Protein AF-A0A094EXE7-F1 (afdb_monomer_lite)

Radius of gyration: 29.81 Å; chains: 1; bounding box: 74×47×88 Å

Foldseek 3Di:
DDWDWAQDPVNPGIDIDDDDDDPPQDPVNVVVCVVCQQVQLCVDDDDAQPSHDVQKHFVDFPDWDADPQAIKIWTWMWGDDDPPDQIAIFTKIWGWHWDDCVNPDWIKIKIWIFGDDDPVDDDDPRHDYDGDTDMDMDTDDDDDDPPPPPPPPPPPDDDDDDDDDDDDDDDDPPPVVPVVVVVVPPPDDDDDDDDDDDDDDDDDD

Structure (mmCIF, N/CA/C/O backbone):
data_AF-A0A094EXE7-F1
#
_entry.id   AF-A0A094EXE7-F1
#
loop_
_atom_site.group_PDB
_atom_site.id
_atom_site.type_symbol
_atom_site.label_atom_id
_atom_site.label_alt_id
_atom_site.label_comp_id
_atom_site.label_asym_id
_atom_site.label_entity_id
_atom_site.label_seq_id
_atom_site.pdbx_PDB_ins_code
_atom_site.Cartn_x
_atom_site.Cartn_y
_atom_site.Cartn_z
_atom_site.occupancy
_atom_site.B_iso_or_equiv
_atom_site.auth_seq_id
_atom_site.auth_comp_id
_atom_site.auth_asym_id
_atom_site.auth_atom_id
_atom_site.pdbx_PDB_model_num
ATOM 1 N N . MET A 1 1 ? -7.406 0.872 -19.253 1.00 63.09 1 MET A N 1
ATOM 2 C CA . MET A 1 1 ? -6.561 0.099 -18.313 1.00 63.09 1 MET A CA 1
ATOM 3 C C . MET A 1 1 ? -7.409 -1.048 -17.790 1.00 63.09 1 MET A C 1
ATOM 5 O O . MET A 1 1 ? -8.492 -0.772 -17.295 1.00 63.09 1 MET A O 1
ATOM 9 N N . SER A 1 2 ? -6.991 -2.302 -17.963 1.00 85.81 2 SER A N 1
ATOM 10 C CA . SER A 1 2 ? -7.801 -3.457 -17.542 1.00 85.81 2 SER A CA 1
ATOM 11 C C . SER A 1 2 ? -7.551 -3.785 -16.070 1.00 85.81 2 SER A C 1
ATOM 13 O O . SER A 1 2 ? -6.394 -3.880 -15.652 1.00 85.81 2 SER A O 1
ATOM 15 N N . VAL A 1 3 ? -8.626 -3.964 -15.302 1.00 91.56 3 VAL A N 1
ATOM 16 C CA . VAL A 1 3 ? -8.591 -4.495 -13.934 1.00 91.56 3 VAL A CA 1
ATOM 17 C C . VAL A 1 3 ? -9.046 -5.946 -13.993 1.00 91.56 3 VAL A C 1
ATOM 19 O O . VAL A 1 3 ? -10.118 -6.241 -14.516 1.00 91.56 3 VAL A O 1
ATOM 22 N N . TYR A 1 4 ? -8.224 -6.848 -13.473 1.00 93.69 4 TYR A N 1
ATOM 23 C CA . TYR A 1 4 ? -8.553 -8.265 -13.361 1.00 93.69 4 TYR A CA 1
ATOM 24 C C . TYR A 1 4 ? -9.143 -8.531 -11.980 1.00 93.69 4 TYR A C 1
ATOM 26 O O . TYR A 1 4 ? -8.665 -7.969 -10.994 1.00 93.69 4 TYR A O 1
ATOM 34 N N . LYS A 1 5 ? -10.154 -9.398 -11.912 1.00 94.75 5 LYS A N 1
ATOM 35 C CA . LYS A 1 5 ? -10.772 -9.860 -10.667 1.00 94.75 5 LYS A CA 1
ATOM 36 C C . LYS A 1 5 ? -10.748 -11.384 -10.636 1.00 94.75 5 LYS A C 1
ATOM 38 O O . LYS A 1 5 ? -11.141 -12.017 -11.611 1.00 94.75 5 LYS A O 1
ATOM 43 N N . LEU A 1 6 ? -10.324 -11.959 -9.519 1.00 94.38 6 LEU A N 1
ATOM 44 C CA . LEU A 1 6 ? -10.349 -13.397 -9.262 1.00 94.38 6 LEU A CA 1
ATOM 45 C C . LEU A 1 6 ? -10.9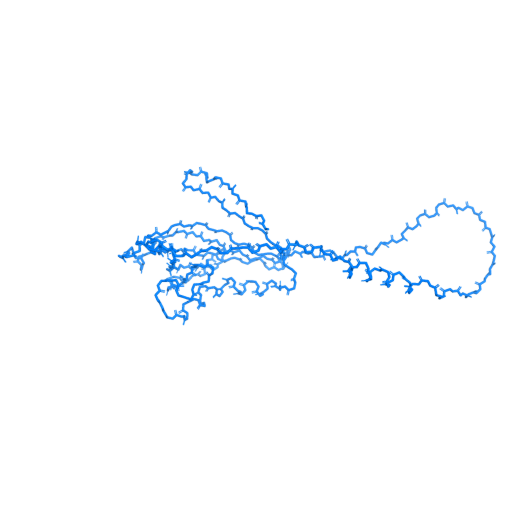49 -13.637 -7.874 1.00 94.38 6 LEU A C 1
ATOM 47 O O . LEU A 1 6 ? -10.664 -12.880 -6.951 1.00 94.38 6 LEU A O 1
ATOM 51 N N . ALA A 1 7 ? -11.787 -14.658 -7.708 1.00 93.94 7 ALA A N 1
ATOM 52 C CA . ALA A 1 7 ? -12.300 -15.013 -6.386 1.00 93.94 7 ALA A CA 1
ATOM 53 C C . ALA A 1 7 ? -11.155 -15.463 -5.459 1.00 93.94 7 ALA A C 1
ATOM 55 O O . ALA A 1 7 ? -10.204 -16.109 -5.901 1.00 93.94 7 ALA A O 1
ATOM 56 N N . GLY A 1 8 ? -11.233 -15.105 -4.179 1.00 88.75 8 GLY A N 1
ATOM 57 C CA . GLY A 1 8 ? -10.325 -15.624 -3.161 1.00 88.75 8 GLY A CA 1
ATOM 58 C C . GLY A 1 8 ? -10.544 -17.122 -2.963 1.00 88.75 8 GLY A C 1
ATOM 59 O O . GLY A 1 8 ? -11.678 -17.597 -2.965 1.00 88.75 8 GLY A O 1
ATOM 60 N N . THR A 1 9 ? -9.461 -17.873 -2.776 1.00 89.19 9 THR A N 1
ATOM 61 C CA . THR A 1 9 ? -9.519 -19.329 -2.561 1.00 89.19 9 THR A CA 1
ATOM 62 C C . THR A 1 9 ? -10.135 -19.714 -1.216 1.00 89.19 9 THR A C 1
ATOM 64 O O . THR A 1 9 ? -10.555 -20.849 -1.041 1.00 89.19 9 THR A O 1
ATOM 67 N N . ASP A 1 10 ? -10.182 -18.784 -0.263 1.00 87.00 10 ASP A N 1
ATOM 68 C CA . ASP A 1 10 ? -10.767 -18.957 1.069 1.00 87.00 10 ASP A CA 1
ATOM 69 C C . ASP A 1 10 ? -12.248 -18.546 1.143 1.00 87.00 10 ASP A C 1
ATOM 71 O O . ASP A 1 10 ? -12.858 -18.638 2.207 1.00 87.00 10 ASP A O 1
ATOM 75 N N . GLY A 1 11 ? -12.820 -18.060 0.034 1.00 86.81 11 GLY A N 1
ATOM 76 C CA . GLY A 1 11 ? -14.190 -17.552 -0.029 1.00 86.81 11 GLY A CA 1
ATOM 77 C C . GLY A 1 11 ? -14.419 -16.226 0.707 1.00 86.81 11 GLY A C 1
ATOM 78 O O . GLY A 1 11 ? -15.558 -15.772 0.777 1.00 86.81 11 GLY A O 1
ATOM 79 N N . LYS A 1 12 ? -13.374 -15.578 1.242 1.00 83.62 12 LYS A N 1
ATOM 80 C CA . LYS A 1 12 ? -13.500 -14.370 2.083 1.00 83.62 12 LYS A CA 1
ATOM 81 C C . LYS A 1 12 ? -13.302 -13.062 1.322 1.00 83.62 12 LYS A C 1
ATOM 83 O O . LYS A 1 12 ? -13.367 -11.989 1.915 1.00 83.62 12 LYS A O 1
ATOM 88 N N . GLY A 1 13 ? -13.061 -13.122 0.014 1.00 87.38 13 GLY A N 1
ATOM 89 C CA . GLY A 1 13 ? -12.854 -11.920 -0.782 1.00 87.38 13 GLY A CA 1
ATOM 90 C C . GLY A 1 13 ? -12.560 -12.182 -2.250 1.00 87.38 13 GLY A C 1
ATOM 91 O O . GLY A 1 13 ? -12.878 -13.233 -2.807 1.00 87.38 13 GLY A O 1
ATOM 92 N N . ALA A 1 14 ? -11.950 -11.188 -2.886 1.00 93.31 14 ALA A N 1
ATOM 93 C CA . ALA A 1 14 ? -11.502 -11.253 -4.266 1.00 93.31 14 ALA A CA 1
ATOM 94 C C . ALA A 1 14 ? -10.113 -10.624 -4.395 1.00 93.31 14 ALA A C 1
ATOM 96 O O . ALA A 1 14 ? -9.809 -9.618 -3.756 1.00 93.31 14 ALA A O 1
ATOM 97 N N . TRP A 1 15 ? -9.293 -11.200 -5.264 1.00 93.06 15 TRP A N 1
ATOM 98 C CA . TRP A 1 15 ? -8.066 -10.593 -5.744 1.00 93.06 15 TRP A CA 1
ATOM 99 C C . TRP A 1 15 ? -8.389 -9.622 -6.867 1.00 93.06 15 TRP A C 1
ATOM 101 O O . TRP A 1 15 ? -9.070 -9.977 -7.831 1.00 93.06 15 TRP A O 1
ATOM 111 N N . PHE A 1 16 ? -7.851 -8.415 -6.758 1.00 94.25 16 PHE A N 1
ATOM 112 C CA . PHE A 1 16 ? -7.861 -7.433 -7.830 1.00 94.25 16 PHE A CA 1
ATOM 113 C C . PHE A 1 16 ? -6.430 -7.214 -8.299 1.00 94.25 16 PHE A C 1
ATOM 115 O O . PHE A 1 16 ? -5.522 -7.065 -7.484 1.00 94.25 16 PHE A O 1
ATOM 122 N N . ALA A 1 17 ? -6.223 -7.186 -9.611 1.00 94.75 17 ALA A N 1
ATOM 123 C CA . ALA A 1 17 ? -4.908 -6.958 -10.186 1.00 94.75 17 ALA A CA 1
ATOM 124 C C . ALA A 1 17 ? -4.964 -5.914 -11.296 1.00 94.75 17 ALA A C 1
ATOM 126 O O . ALA A 1 17 ? -5.904 -5.850 -12.091 1.00 94.75 17 ALA A O 1
ATOM 127 N N . ARG A 1 18 ? -3.902 -5.118 -11.372 1.00 94.69 18 ARG A N 1
ATOM 128 C CA . ARG A 1 18 ? -3.645 -4.166 -12.451 1.00 94.69 18 ARG A CA 1
ATOM 129 C C . ARG A 1 18 ? -2.234 -4.389 -12.968 1.00 94.69 18 ARG A C 1
ATOM 131 O O . ARG A 1 18 ? -1.334 -4.719 -12.201 1.00 94.69 18 ARG A O 1
ATOM 138 N N . ARG A 1 19 ? -2.043 -4.192 -14.269 1.00 93.94 19 ARG A N 1
ATOM 139 C CA . ARG A 1 19 ? -0.726 -4.235 -14.907 1.00 93.94 19 ARG A CA 1
ATOM 140 C C . ARG A 1 19 ? -0.585 -3.043 -15.835 1.00 93.94 19 ARG A C 1
ATOM 142 O O . ARG A 1 19 ? -1.477 -2.784 -16.641 1.00 93.94 19 ARG A O 1
ATOM 149 N N . SER A 1 20 ? 0.547 -2.365 -15.752 1.00 92.56 20 SER A N 1
ATOM 150 C CA . SER A 1 20 ? 0.922 -1.281 -16.654 1.00 92.56 20 SER A CA 1
ATOM 151 C C . SER A 1 20 ? 2.392 -1.393 -17.042 1.00 92.56 20 SER A C 1
ATOM 153 O O . SER A 1 20 ? 3.190 -2.025 -16.351 1.00 92.56 20 SER A O 1
ATOM 155 N N . VAL A 1 21 ? 2.730 -0.809 -18.189 1.00 92.19 21 VAL A N 1
ATOM 156 C CA . VAL A 1 21 ? 4.102 -0.664 -18.682 1.00 92.19 21 VAL A CA 1
ATOM 157 C C . VAL A 1 21 ? 4.304 0.819 -18.949 1.00 92.19 21 VAL A C 1
ATOM 159 O O . VAL A 1 21 ? 3.468 1.441 -19.600 1.00 92.19 21 VAL A O 1
ATOM 162 N N . HIS A 1 22 ? 5.383 1.385 -18.417 1.00 91.12 22 HIS A N 1
ATOM 163 C CA . HIS A 1 22 ? 5.667 2.814 -18.498 1.00 91.12 22 HIS A CA 1
ATOM 164 C C . HIS A 1 22 ? 7.031 3.035 -19.153 1.00 91.12 22 HIS A C 1
ATOM 166 O O . HIS A 1 22 ? 8.023 2.446 -18.730 1.00 91.12 22 HIS A O 1
ATOM 172 N N . CYS A 1 23 ? 7.084 3.904 -20.163 1.00 90.00 23 CYS A N 1
ATOM 173 C CA . CYS A 1 23 ? 8.329 4.411 -20.739 1.00 90.00 23 CYS A CA 1
ATOM 174 C C . CYS A 1 23 ? 8.706 5.759 -20.096 1.00 90.00 23 CYS A C 1
ATOM 176 O O . CYS A 1 23 ? 7.832 6.527 -19.703 1.00 90.00 23 CYS A O 1
ATOM 178 N N . GLY A 1 24 ? 10.005 6.056 -19.985 1.00 86.38 24 GLY A N 1
ATOM 179 C CA . GLY A 1 24 ? 10.508 7.352 -19.495 1.00 86.38 24 GLY A CA 1
ATOM 180 C C . GLY A 1 24 ? 10.595 7.517 -17.970 1.00 86.38 24 GLY A C 1
ATOM 181 O O . GLY A 1 24 ? 11.183 8.485 -17.495 1.00 86.38 24 GLY A O 1
ATOM 182 N N . LEU A 1 25 ? 10.081 6.567 -17.184 1.00 89.00 25 LEU A N 1
ATOM 183 C CA . LEU A 1 25 ? 10.268 6.517 -15.730 1.00 89.00 25 LEU A CA 1
ATOM 184 C C . LEU A 1 25 ? 11.194 5.352 -15.370 1.00 89.00 25 LEU A C 1
ATOM 186 O O . LEU A 1 25 ? 10.827 4.191 -15.537 1.00 89.00 25 LEU A O 1
ATOM 190 N N . GLY A 1 26 ? 12.396 5.668 -14.885 1.00 91.19 26 GLY A N 1
ATOM 191 C CA . GLY A 1 26 ? 13.400 4.666 -14.520 1.00 91.19 26 GLY A CA 1
ATOM 192 C C . GLY A 1 26 ? 13.018 3.834 -13.291 1.00 91.19 26 GLY A C 1
ATOM 193 O O . GLY A 1 26 ? 12.272 4.291 -12.423 1.00 91.19 26 GLY A O 1
ATOM 194 N N . PHE A 1 27 ? 13.582 2.627 -13.201 1.00 93.75 27 PHE A N 1
ATOM 195 C CA . PHE A 1 27 ? 13.335 1.669 -12.117 1.00 93.75 27 PHE A CA 1
ATOM 196 C C . PHE A 1 27 ? 13.542 2.273 -10.719 1.00 93.75 27 PHE A C 1
ATOM 198 O O . PHE A 1 27 ? 12.647 2.200 -9.881 1.00 93.75 27 PHE A O 1
ATOM 205 N N . GLU A 1 28 ? 14.665 2.961 -10.492 1.00 94.44 28 GLU A N 1
ATOM 206 C CA . GLU A 1 28 ? 14.976 3.575 -9.189 1.00 94.44 28 GLU A CA 1
ATOM 207 C C . GLU A 1 28 ? 13.958 4.635 -8.765 1.00 94.44 28 GLU A C 1
ATOM 209 O O . GLU A 1 28 ? 13.672 4.791 -7.578 1.00 94.44 28 GLU A O 1
ATOM 214 N N . ARG A 1 29 ? 13.375 5.361 -9.726 1.00 95.19 29 ARG A N 1
ATOM 215 C CA . ARG A 1 29 ? 12.350 6.365 -9.428 1.00 95.19 29 ARG A CA 1
ATOM 216 C C . ARG A 1 29 ? 11.063 5.698 -8.951 1.00 95.19 29 ARG A C 1
ATOM 218 O O . ARG A 1 29 ? 10.490 6.148 -7.964 1.00 95.19 29 ARG A O 1
ATOM 225 N N . TRP A 1 30 ? 10.641 4.623 -9.617 1.00 95.19 30 TRP A N 1
ATOM 226 C CA . TRP A 1 30 ? 9.486 3.824 -9.197 1.00 95.19 30 TRP A CA 1
ATOM 227 C C . TRP A 1 30 ? 9.702 3.183 -7.830 1.00 95.19 30 TRP A C 1
ATOM 229 O O . TRP A 1 30 ? 8.859 3.322 -6.948 1.00 95.19 30 TRP A O 1
ATOM 239 N N . LYS A 1 31 ? 10.854 2.535 -7.640 1.00 95.62 31 LYS A N 1
ATOM 240 C CA . LYS A 1 31 ? 11.242 1.909 -6.375 1.00 95.62 31 LYS A CA 1
ATOM 241 C C . LYS A 1 31 ? 11.200 2.917 -5.232 1.00 95.62 31 LYS A C 1
ATOM 243 O O . LYS A 1 31 ? 10.525 2.682 -4.235 1.00 95.62 31 LYS A O 1
ATOM 248 N N . ARG A 1 32 ? 11.859 4.068 -5.405 1.00 96.12 32 ARG A N 1
ATOM 249 C CA . ARG A 1 32 ? 11.884 5.134 -4.399 1.00 96.12 32 ARG A CA 1
ATOM 250 C C . ARG A 1 32 ? 10.482 5.642 -4.079 1.00 96.12 32 ARG A C 1
ATOM 252 O O . ARG A 1 32 ? 10.176 5.807 -2.908 1.00 96.12 32 ARG A O 1
ATOM 259 N N . ALA A 1 33 ? 9.641 5.873 -5.087 1.00 94.94 33 ALA A N 1
ATOM 260 C CA . ALA A 1 33 ? 8.274 6.342 -4.867 1.00 94.94 33 ALA A CA 1
ATOM 261 C C . ALA A 1 33 ? 7.455 5.352 -4.021 1.00 94.94 33 ALA A C 1
ATOM 263 O O . ALA A 1 33 ? 6.791 5.773 -3.082 1.00 94.94 33 ALA A O 1
ATOM 264 N N . LEU A 1 34 ? 7.565 4.047 -4.297 1.00 95.00 34 LEU A N 1
ATOM 265 C CA . LEU A 1 34 ? 6.892 3.012 -3.505 1.00 95.00 34 LEU A CA 1
ATOM 266 C C . LEU A 1 34 ? 7.444 2.916 -2.075 1.00 95.00 34 LEU A C 1
ATOM 268 O O . LEU A 1 34 ? 6.682 2.774 -1.128 1.00 95.00 34 LEU A O 1
ATOM 272 N N . GLN A 1 35 ? 8.764 3.021 -1.900 1.00 95.50 35 GLN A N 1
ATOM 273 C CA . GLN A 1 35 ? 9.393 2.979 -0.573 1.00 95.50 35 GLN A CA 1
ATOM 274 C C . GLN A 1 35 ? 9.067 4.206 0.286 1.00 95.50 35 GLN A C 1
ATOM 276 O O . GLN A 1 35 ? 9.030 4.105 1.508 1.00 95.50 35 GLN A O 1
ATOM 281 N N . GLN A 1 36 ? 8.883 5.368 -0.341 1.00 95.31 36 GLN A N 1
ATOM 282 C CA . GLN A 1 36 ? 8.633 6.627 0.358 1.00 95.31 36 GLN A CA 1
ATOM 283 C C . GLN A 1 36 ? 7.153 6.899 0.599 1.00 95.31 36 GLN A C 1
ATOM 285 O O . GLN A 1 36 ? 6.853 7.854 1.297 1.00 95.31 36 GLN A O 1
ATOM 290 N N . GLU A 1 37 ? 6.239 6.072 0.093 1.00 94.38 37 GLU A N 1
ATOM 291 C CA . GLU A 1 37 ? 4.802 6.312 0.208 1.00 94.38 37 GLU A CA 1
ATOM 292 C C . GLU A 1 37 ? 4.352 6.586 1.651 1.00 94.38 37 GLU A C 1
ATOM 294 O O . GLU A 1 37 ? 3.912 7.690 1.951 1.00 94.38 37 GLU A O 1
ATOM 299 N N . PHE A 1 38 ? 4.525 5.633 2.569 1.00 94.50 38 PHE A N 1
ATOM 300 C CA . PHE A 1 38 ? 4.127 5.831 3.967 1.00 94.50 38 PHE A CA 1
ATOM 301 C C . PHE A 1 38 ? 5.033 6.796 4.747 1.00 94.50 38 PHE A C 1
ATOM 303 O O . PHE A 1 38 ? 4.506 7.591 5.525 1.00 94.50 38 PHE A O 1
ATOM 310 N N . PRO A 1 39 ? 6.370 6.796 4.562 1.00 95.06 39 PRO A N 1
ATOM 311 C CA . PRO A 1 39 ? 7.219 7.850 5.113 1.00 95.06 39 PRO A CA 1
ATOM 312 C C . PRO A 1 39 ? 6.781 9.267 4.738 1.00 95.06 39 PRO A C 1
ATOM 314 O O . PRO A 1 39 ? 6.895 10.164 5.566 1.00 95.06 39 PRO A O 1
ATOM 317 N N . GLU A 1 40 ? 6.281 9.478 3.520 1.00 95.50 40 GLU A N 1
ATOM 318 C CA . GLU A 1 40 ? 5.820 10.785 3.059 1.00 95.50 40 GLU A CA 1
ATOM 319 C C . GLU A 1 40 ? 4.495 11.175 3.710 1.00 95.50 40 GLU A C 1
ATOM 321 O O . GLU A 1 40 ? 4.370 12.299 4.191 1.00 95.50 40 GLU A O 1
ATOM 326 N N . THR A 1 41 ? 3.531 10.252 3.802 1.00 93.94 41 THR A N 1
ATOM 327 C CA . THR A 1 41 ? 2.239 10.560 4.436 1.00 93.94 41 THR A CA 1
ATOM 328 C C . THR A 1 41 ? 2.389 10.920 5.914 1.00 93.94 41 THR A C 1
ATOM 330 O O . THR A 1 41 ? 1.677 11.788 6.398 1.00 93.94 41 THR A O 1
ATOM 333 N N . MET A 1 42 ? 3.349 10.311 6.622 1.00 92.88 42 MET A N 1
ATOM 334 C CA . MET A 1 42 ? 3.611 10.591 8.043 1.00 92.88 42 MET A CA 1
ATOM 335 C C . MET A 1 42 ? 4.192 11.992 8.307 1.00 92.88 42 MET A C 1
ATOM 337 O O . MET A 1 42 ? 4.275 12.405 9.460 1.00 92.88 42 MET A O 1
ATOM 341 N N . LYS A 1 43 ? 4.632 12.726 7.274 1.00 92.69 43 LYS A N 1
ATOM 342 C CA . LYS A 1 43 ? 5.134 14.105 7.431 1.00 92.69 43 LYS A CA 1
ATOM 343 C C . LYS A 1 43 ? 4.012 15.130 7.556 1.00 92.69 43 LYS A C 1
ATOM 345 O O . LYS A 1 43 ? 4.271 16.259 7.967 1.00 92.69 43 LYS A O 1
ATOM 350 N N . ILE A 1 44 ? 2.804 14.764 7.139 1.00 89.25 44 ILE A N 1
ATOM 351 C CA . ILE A 1 44 ? 1.638 15.638 7.149 1.00 89.25 44 ILE A CA 1
ATOM 352 C C . ILE A 1 44 ? 0.851 15.322 8.414 1.00 89.25 44 ILE A C 1
ATOM 354 O O . ILE A 1 44 ? 0.388 14.199 8.592 1.00 89.25 44 ILE A O 1
ATOM 358 N N . ASP A 1 45 ? 0.699 16.317 9.283 1.00 78.62 45 ASP A N 1
ATOM 359 C CA . ASP A 1 45 ? -0.181 16.205 10.443 1.00 78.62 45 ASP A CA 1
ATOM 360 C C . ASP A 1 45 ? -1.623 16.527 10.025 1.00 78.62 45 ASP A C 1
ATOM 362 O O . ASP A 1 45 ? -1.878 17.509 9.319 1.00 78.62 45 ASP A O 1
ATOM 366 N N . GLY A 1 46 ? -2.572 15.676 10.407 1.00 76.81 46 GLY A N 1
ATOM 367 C CA . GLY A 1 46 ? -3.959 15.801 9.978 1.00 76.81 46 GLY A CA 1
ATOM 368 C C . GLY A 1 46 ? -4.852 14.640 10.404 1.00 76.81 46 GLY A C 1
ATOM 369 O O . GLY A 1 46 ? -4.398 13.590 10.852 1.00 76.81 46 GLY A O 1
ATOM 370 N N . GLY A 1 47 ? -6.165 14.845 10.268 1.00 78.12 47 GLY A N 1
ATOM 371 C CA . GLY A 1 47 ? -7.163 13.810 10.533 1.00 78.12 47 GLY A CA 1
ATOM 372 C C . GLY A 1 47 ? -7.163 12.679 9.489 1.00 78.12 47 GLY A C 1
ATOM 373 O O . GLY A 1 47 ? -6.442 12.743 8.490 1.00 78.12 47 GLY A O 1
ATOM 374 N N . PRO A 1 48 ? -8.013 11.651 9.672 1.00 76.56 48 PRO A N 1
ATOM 375 C CA . PRO A 1 48 ? -8.084 10.503 8.769 1.00 76.56 48 PRO A CA 1
ATOM 376 C C . PRO A 1 48 ? -8.282 10.923 7.309 1.00 76.56 48 PRO A C 1
ATOM 378 O O . PRO A 1 48 ? -9.229 11.636 6.981 1.00 76.56 48 PRO A O 1
ATOM 381 N N . GLY A 1 49 ? -7.403 10.458 6.419 1.00 80.25 49 GLY A N 1
ATOM 382 C CA . GLY A 1 49 ? -7.476 10.757 4.986 1.00 80.25 49 GLY A CA 1
ATOM 383 C C . GLY A 1 49 ? -6.634 11.946 4.519 1.00 80.25 49 GLY A C 1
ATOM 384 O O . GLY A 1 49 ? -6.367 12.049 3.320 1.00 80.25 49 GLY A O 1
ATOM 385 N N . VAL A 1 50 ? -6.193 12.828 5.421 1.00 86.31 50 VAL A N 1
ATOM 386 C CA . VAL A 1 50 ? -5.350 13.977 5.063 1.00 86.31 50 VAL A CA 1
ATOM 387 C C . VAL A 1 50 ? -3.945 13.492 4.708 1.00 86.31 50 VAL A C 1
ATOM 389 O O . VAL A 1 50 ? -3.341 12.725 5.446 1.00 86.31 50 VAL A O 1
ATOM 392 N N . GLY A 1 51 ? -3.419 13.920 3.557 1.00 88.31 51 GLY A N 1
ATOM 393 C CA . GLY A 1 51 ? -2.076 13.524 3.111 1.00 88.31 51 GLY A CA 1
ATOM 394 C C . GLY A 1 51 ? -1.964 12.082 2.602 1.00 88.31 51 GLY A C 1
ATOM 395 O O . GLY A 1 51 ? -0.868 11.650 2.250 1.00 88.31 51 GLY A O 1
ATOM 396 N N . ASN A 1 52 ? -3.077 11.342 2.515 1.00 91.56 52 ASN A N 1
ATOM 397 C CA . ASN A 1 52 ? -3.079 9.963 2.037 1.00 91.56 52 ASN A CA 1
ATOM 398 C C . ASN A 1 52 ? -2.598 9.865 0.585 1.00 91.56 52 ASN A C 1
ATOM 400 O O . ASN A 1 52 ? -3.106 10.537 -0.316 1.00 91.56 52 ASN A O 1
ATOM 404 N N . ILE A 1 53 ? -1.691 8.925 0.333 1.00 92.31 53 ILE A N 1
ATOM 405 C CA . ILE A 1 53 ? -1.252 8.566 -1.011 1.00 92.31 53 ILE A CA 1
ATOM 406 C C . ILE A 1 53 ? -2.024 7.314 -1.421 1.00 92.31 53 ILE A C 1
ATOM 408 O O . ILE A 1 53 ? -2.118 6.341 -0.681 1.00 92.31 53 ILE A O 1
ATOM 412 N N . ARG A 1 54 ? -2.659 7.348 -2.598 1.00 91.38 54 ARG A N 1
ATOM 413 C CA . ARG A 1 54 ? -3.510 6.243 -3.092 1.00 91.38 54 ARG A CA 1
ATOM 414 C C . ARG A 1 54 ? -4.631 5.848 -2.107 1.00 91.38 54 ARG A C 1
ATOM 416 O O . ARG A 1 54 ? -5.072 4.703 -2.097 1.00 91.38 54 ARG A O 1
ATOM 423 N N . GLY A 1 55 ? -5.112 6.807 -1.310 1.00 91.06 55 GLY A N 1
ATOM 424 C CA . GLY A 1 55 ? -6.221 6.626 -0.368 1.00 91.06 55 GLY A CA 1
ATOM 425 C C . GLY A 1 55 ? -5.836 6.049 0.997 1.00 91.06 55 GLY A C 1
ATOM 426 O O . GLY A 1 55 ? -6.700 5.985 1.868 1.00 91.06 55 GLY A O 1
ATOM 427 N N . ILE A 1 56 ? -4.567 5.698 1.227 1.00 92.94 56 ILE A N 1
ATOM 428 C CA . ILE A 1 56 ? -4.074 5.172 2.509 1.00 92.94 56 ILE A CA 1
ATOM 429 C C . ILE A 1 56 ? -2.910 6.043 3.000 1.00 92.94 56 ILE A C 1
ATOM 431 O O . ILE A 1 56 ? -2.090 6.504 2.210 1.00 92.94 56 ILE A O 1
ATOM 435 N N . GLY A 1 57 ? -2.855 6.298 4.302 1.00 94.31 57 GLY A N 1
ATOM 436 C CA . GLY A 1 57 ? -1.775 7.036 4.949 1.00 94.31 57 GLY A CA 1
ATOM 437 C C . GLY A 1 57 ? -1.163 6.218 6.072 1.00 94.31 57 GLY A C 1
ATOM 438 O O . GLY A 1 57 ? -1.867 5.505 6.783 1.00 94.31 57 GLY A O 1
ATOM 439 N N . GLY A 1 58 ? 0.155 6.291 6.216 1.00 93.94 58 GLY A N 1
ATOM 440 C CA . GLY A 1 58 ? 0.853 5.835 7.408 1.00 93.94 58 GLY A CA 1
ATOM 441 C C . GLY A 1 58 ? 0.680 6.817 8.556 1.00 93.94 58 GLY A C 1
ATOM 442 O O . GLY A 1 58 ? 0.879 8.013 8.374 1.00 93.94 58 GLY A O 1
ATOM 443 N N . GLU A 1 59 ? 0.350 6.293 9.734 1.00 92.75 59 GLU A N 1
ATOM 444 C CA . GLU A 1 59 ? 0.356 7.040 10.994 1.00 92.75 59 GLU A CA 1
ATOM 445 C C . GLU A 1 59 ? 1.646 6.784 11.772 1.00 92.75 59 GLU A C 1
ATOM 447 O O . GLU A 1 59 ? 2.242 7.702 12.326 1.00 92.75 59 GLU A O 1
ATOM 452 N N . ARG A 1 60 ? 2.072 5.513 11.8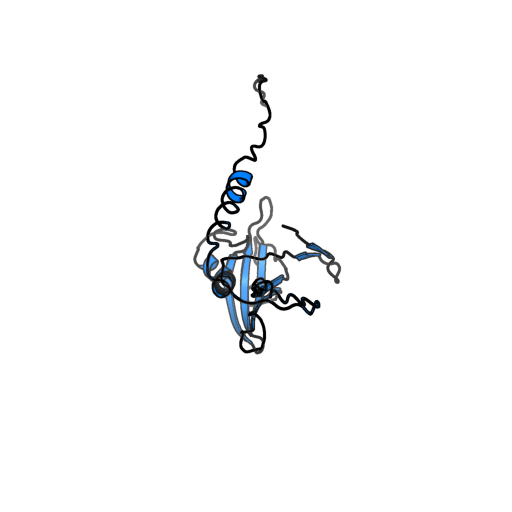46 1.00 93.69 60 ARG A N 1
ATOM 453 C CA . ARG A 1 60 ? 3.268 5.091 12.588 1.00 93.69 60 ARG A CA 1
ATOM 454 C C . ARG A 1 60 ? 3.934 3.889 11.928 1.00 93.69 60 ARG A C 1
ATOM 456 O O . ARG A 1 60 ? 3.249 2.950 11.525 1.00 93.69 60 ARG A O 1
ATOM 463 N N . CYS A 1 61 ? 5.265 3.872 11.911 1.00 96.38 61 CYS A N 1
ATOM 464 C CA . CYS A 1 61 ? 6.056 2.653 11.738 1.00 96.38 61 CYS A CA 1
ATOM 465 C C . CYS A 1 61 ? 6.367 2.096 13.132 1.00 96.38 61 CYS A C 1
ATOM 467 O O . CYS A 1 61 ? 7.067 2.747 13.906 1.00 96.38 61 CYS A O 1
ATOM 469 N N . VAL A 1 62 ? 5.786 0.949 13.483 1.00 97.25 62 VAL A N 1
ATOM 470 C CA . VAL A 1 62 ? 5.866 0.384 14.844 1.00 97.25 62 VAL A CA 1
ATOM 471 C C . VAL A 1 62 ? 6.939 -0.688 14.988 1.00 97.25 62 VAL A C 1
ATOM 473 O O . VAL A 1 62 ? 7.409 -0.939 16.092 1.00 97.25 62 VAL A O 1
ATOM 476 N N . GLU A 1 63 ? 7.383 -1.273 13.879 1.00 97.19 63 GLU A N 1
ATOM 477 C CA . GLU A 1 63 ? 8.526 -2.181 13.852 1.00 97.19 63 GLU A CA 1
ATOM 478 C C . GLU A 1 63 ? 9.268 -2.032 12.523 1.00 97.19 63 GLU A C 1
ATOM 480 O O . GLU A 1 63 ? 8.648 -1.900 11.471 1.00 97.19 63 GLU A O 1
ATOM 485 N N . CYS A 1 64 ? 10.599 -2.077 12.559 1.00 96.81 64 CYS A N 1
ATOM 486 C CA . CYS A 1 64 ? 11.441 -2.129 11.370 1.00 96.81 64 CYS A CA 1
ATOM 487 C C . CYS A 1 64 ? 12.604 -3.080 11.633 1.00 96.81 64 CYS A C 1
ATOM 489 O O . CYS A 1 64 ? 13.367 -2.902 12.585 1.00 96.81 64 CYS A O 1
ATOM 491 N N . ARG A 1 65 ? 12.732 -4.112 10.799 1.00 96.12 65 ARG A N 1
ATOM 492 C CA . ARG A 1 65 ? 13.720 -5.173 10.972 1.00 96.12 65 ARG A CA 1
ATOM 493 C C . ARG A 1 65 ? 14.261 -5.651 9.633 1.00 96.12 65 ARG A C 1
ATOM 495 O O . ARG A 1 65 ? 13.521 -5.875 8.679 1.00 96.12 65 ARG A O 1
ATOM 502 N N . GLN A 1 66 ? 15.565 -5.905 9.585 1.00 96.69 66 GLN A N 1
ATOM 503 C CA . GLN A 1 66 ? 16.161 -6.647 8.482 1.00 96.69 66 GLN A CA 1
ATOM 504 C C . GLN A 1 66 ? 15.874 -8.146 8.656 1.00 96.69 66 GLN A C 1
ATOM 506 O O . GLN A 1 66 ? 16.277 -8.756 9.648 1.00 96.69 66 GLN A O 1
ATOM 511 N N . ALA A 1 67 ? 15.183 -8.745 7.690 1.00 92.44 67 ALA A N 1
ATOM 512 C CA . ALA A 1 67 ? 14.954 -10.180 7.608 1.00 92.44 67 ALA A CA 1
ATOM 513 C C . ALA A 1 67 ? 15.845 -10.804 6.522 1.00 92.44 67 ALA A C 1
ATOM 515 O O . ALA A 1 67 ? 16.412 -10.114 5.672 1.00 92.44 67 ALA A O 1
ATOM 516 N N . ARG A 1 68 ? 15.940 -12.141 6.518 1.00 89.88 68 ARG A N 1
ATOM 517 C CA . ARG A 1 68 ? 16.711 -12.890 5.509 1.00 89.88 68 ARG A CA 1
ATOM 518 C C . ARG A 1 68 ? 16.238 -12.611 4.077 1.00 89.88 68 ARG A C 1
ATOM 520 O O . ARG A 1 68 ? 17.054 -12.577 3.169 1.00 89.88 68 ARG A O 1
ATOM 527 N N . ALA A 1 69 ? 14.930 -12.446 3.885 1.00 88.81 69 ALA A N 1
ATOM 528 C CA . ALA A 1 69 ? 14.318 -12.252 2.570 1.00 88.81 69 ALA A CA 1
ATOM 529 C C . ALA A 1 69 ? 14.231 -10.777 2.136 1.00 88.81 69 ALA A C 1
ATOM 531 O O . ALA A 1 69 ? 13.766 -10.500 1.033 1.00 88.81 69 ALA A O 1
ATOM 532 N N . GLY A 1 70 ? 14.638 -9.829 2.985 1.00 94.31 70 GLY A N 1
ATOM 533 C CA . GLY A 1 70 ? 14.499 -8.402 2.712 1.00 94.31 70 GLY A CA 1
ATOM 534 C C . GLY A 1 70 ? 14.183 -7.584 3.959 1.00 94.31 70 GLY A C 1
ATOM 535 O O . GLY A 1 70 ? 14.319 -8.063 5.085 1.00 94.31 70 GLY A O 1
ATOM 536 N N . LYS A 1 71 ? 13.766 -6.335 3.766 1.00 97.19 71 LYS A N 1
ATOM 537 C CA . LYS A 1 71 ? 13.408 -5.428 4.862 1.00 97.19 71 LYS A CA 1
ATOM 538 C C . LYS A 1 71 ? 11.942 -5.636 5.240 1.00 97.19 71 LYS A C 1
ATOM 540 O O . LYS A 1 71 ? 11.077 -5.616 4.366 1.00 97.19 71 LYS A O 1
ATOM 545 N N . MET A 1 72 ? 11.682 -5.835 6.527 1.00 97.69 72 MET A N 1
ATOM 546 C CA . MET A 1 72 ? 10.348 -5.973 7.102 1.00 97.69 72 MET A CA 1
ATOM 547 C C . MET A 1 72 ? 10.006 -4.726 7.915 1.00 97.69 72 MET A C 1
ATOM 549 O O . MET A 1 72 ? 10.785 -4.313 8.770 1.00 97.69 72 MET A O 1
ATOM 553 N N . GLU A 1 73 ? 8.830 -4.161 7.684 1.00 97.75 73 GLU A N 1
ATOM 554 C CA . GLU A 1 73 ? 8.292 -3.035 8.445 1.00 97.75 73 GLU A CA 1
ATOM 555 C C . GLU A 1 73 ? 6.851 -3.334 8.846 1.00 97.75 73 GLU A C 1
ATOM 557 O O . GLU A 1 73 ? 6.112 -3.944 8.078 1.00 97.75 73 GLU A O 1
ATOM 562 N N . VAL A 1 74 ? 6.432 -2.911 10.033 1.00 98.00 74 VAL A N 1
ATOM 563 C CA . VAL A 1 74 ? 5.032 -2.972 10.459 1.00 98.00 74 VAL A CA 1
ATOM 564 C C . VAL A 1 74 ? 4.518 -1.551 10.573 1.00 98.00 74 VAL A C 1
ATOM 566 O O . V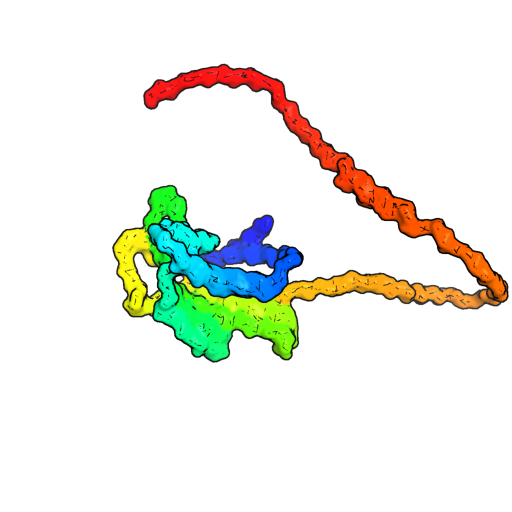AL A 1 74 ? 5.055 -0.746 11.335 1.00 98.00 74 VAL A O 1
ATOM 569 N N . TYR A 1 75 ? 3.466 -1.249 9.821 1.00 97.25 75 TYR A N 1
ATOM 570 C CA . TYR A 1 75 ? 2.842 0.064 9.808 1.00 97.25 75 TYR A CA 1
ATOM 571 C C . TYR A 1 75 ? 1.439 0.029 10.408 1.00 97.25 75 TYR A C 1
ATOM 573 O O . TYR A 1 75 ? 0.647 -0.877 10.131 1.00 97.25 75 TYR A O 1
ATOM 581 N N . HIS A 1 76 ? 1.132 1.070 11.181 1.00 96.19 76 HIS A N 1
ATOM 582 C CA . HIS A 1 76 ? -0.229 1.479 11.495 1.00 96.19 76 HIS A CA 1
ATOM 583 C C . HIS A 1 76 ? -0.681 2.486 10.439 1.00 96.19 76 HIS A C 1
ATOM 585 O O . HIS A 1 76 ? -0.070 3.547 10.303 1.00 96.19 76 HIS A O 1
ATOM 591 N N . LEU A 1 77 ? -1.708 2.133 9.673 1.00 95.50 77 LEU A N 1
ATOM 592 C CA . LEU A 1 77 ? -2.213 2.919 8.551 1.00 95.50 77 LEU A CA 1
ATOM 593 C C . LEU A 1 77 ? -3.654 3.353 8.812 1.00 95.50 77 LEU A C 1
ATOM 595 O O . LEU A 1 77 ? -4.382 2.657 9.520 1.00 95.50 77 LEU A O 1
ATOM 599 N N . SER A 1 78 ? -4.101 4.421 8.161 1.00 94.38 78 SER A N 1
ATOM 600 C CA . SER A 1 78 ? -5.508 4.812 8.143 1.00 94.38 78 SER A CA 1
ATOM 601 C C . SER A 1 78 ? -5.991 5.269 6.770 1.00 94.38 78 SER A C 1
ATOM 603 O O . SER A 1 78 ? -5.232 5.705 5.899 1.00 94.38 78 SER A O 1
ATOM 605 N N . ALA A 1 79 ? -7.294 5.112 6.555 1.00 94.25 79 ALA A N 1
ATOM 606 C CA . ALA A 1 79 ? -7.979 5.517 5.339 1.00 94.25 79 ALA A CA 1
ATOM 607 C C . ALA A 1 79 ? -9.359 6.088 5.664 1.00 94.25 79 ALA A C 1
ATOM 609 O O . ALA A 1 79 ? -10.128 5.497 6.429 1.00 94.25 79 ALA A O 1
ATOM 610 N N . GLN A 1 80 ? -9.693 7.204 5.019 1.00 92.62 80 GLN A N 1
ATOM 611 C CA . GLN A 1 80 ? -11.044 7.748 4.996 1.00 92.62 80 GLN A CA 1
ATOM 612 C C . GLN A 1 80 ? -11.674 7.431 3.643 1.00 92.62 80 GLN A C 1
ATOM 614 O O . GLN A 1 80 ? -11.177 7.843 2.597 1.00 92.62 80 GLN A O 1
ATOM 619 N N . PHE A 1 81 ? -12.778 6.691 3.667 1.00 86.31 81 PHE A N 1
ATOM 620 C CA . PHE A 1 81 ? -13.577 6.436 2.472 1.00 86.31 81 PHE A CA 1
ATOM 621 C C . PHE A 1 81 ? -14.693 7.486 2.366 1.00 86.31 81 PHE A C 1
ATOM 623 O O . PHE A 1 81 ? -15.095 8.044 3.393 1.00 86.31 81 PHE A O 1
ATOM 630 N N . PRO A 1 82 ? -15.213 7.764 1.157 1.00 85.88 82 PRO A N 1
ATOM 631 C CA . PRO A 1 82 ? -16.359 8.652 0.987 1.00 85.88 82 PRO A CA 1
ATOM 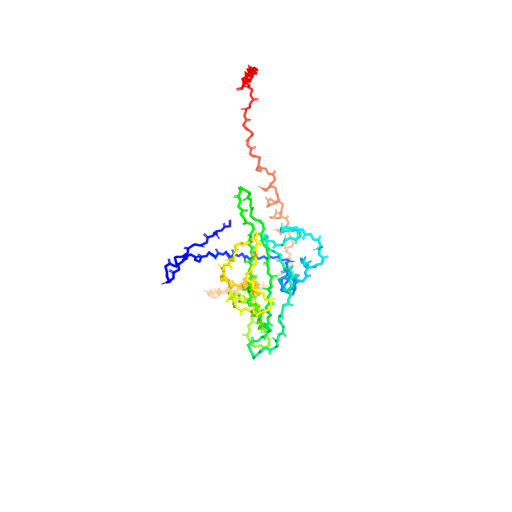632 C C . PRO A 1 82 ? -17.541 8.270 1.898 1.00 85.88 82 PRO A C 1
ATOM 634 O O . PRO A 1 82 ? -17.762 7.094 2.209 1.00 85.88 82 PRO A O 1
ATOM 637 N N . GLY A 1 83 ? -18.250 9.291 2.382 1.00 82.00 83 GLY A N 1
ATOM 638 C CA . GLY A 1 83 ? -19.284 9.160 3.411 1.00 82.00 83 GLY A CA 1
ATOM 639 C C . GLY A 1 83 ? -20.573 8.465 2.939 1.00 82.00 83 GLY A C 1
ATOM 640 O O . GLY A 1 83 ? -20.813 8.403 1.733 1.00 82.00 83 GLY A O 1
ATOM 641 N N . PRO A 1 84 ? -21.420 7.975 3.873 1.00 85.19 84 PRO A N 1
ATOM 642 C CA . PRO A 1 84 ? -21.274 8.007 5.334 1.00 85.19 84 PRO A CA 1
ATOM 643 C C . PRO A 1 84 ? -20.630 6.711 5.866 1.00 85.19 84 PRO A C 1
ATOM 645 O O . PRO A 1 84 ? -21.309 5.833 6.391 1.00 85.19 84 PRO A O 1
ATOM 648 N N . THR A 1 85 ? -19.312 6.550 5.710 1.00 90.50 85 THR A N 1
ATOM 649 C CA . THR A 1 85 ? -18.611 5.345 6.172 1.00 90.50 85 THR A CA 1
ATOM 650 C C . THR A 1 85 ? -17.561 5.676 7.228 1.00 90.50 85 THR A C 1
ATOM 652 O O . THR A 1 85 ? -16.794 6.628 7.081 1.00 90.50 85 THR A O 1
ATOM 655 N N . THR A 1 86 ? -17.515 4.871 8.292 1.00 92.81 86 THR A N 1
ATOM 656 C CA . THR A 1 86 ? -16.507 4.979 9.356 1.00 92.81 86 THR A CA 1
ATOM 657 C C . THR A 1 86 ? -15.099 4.830 8.769 1.00 92.81 86 THR A C 1
ATOM 659 O O . THR A 1 86 ? -14.897 3.929 7.948 1.00 92.81 86 THR A O 1
ATOM 662 N N . PRO A 1 87 ? -14.111 5.662 9.135 1.00 94.38 87 PRO A N 1
ATOM 663 C CA . PRO A 1 87 ? -12.731 5.457 8.703 1.00 94.38 87 PRO A CA 1
ATOM 664 C C . PRO A 1 87 ? -12.187 4.082 9.112 1.00 94.38 87 PRO A C 1
ATOM 666 O O . PRO A 1 87 ? -12.675 3.431 10.039 1.00 94.38 87 PRO A O 1
ATOM 669 N N . ARG A 1 88 ? -11.186 3.605 8.370 1.00 95.44 88 ARG A N 1
ATOM 670 C CA . ARG A 1 88 ? -10.537 2.311 8.618 1.00 95.44 88 ARG A CA 1
ATOM 671 C C . ARG A 1 88 ? -9.123 2.538 9.112 1.00 95.44 88 ARG A C 1
ATOM 673 O O . ARG A 1 88 ? -8.440 3.428 8.607 1.00 95.44 88 ARG A O 1
ATOM 680 N N . ASP A 1 89 ? -8.693 1.719 10.059 1.00 95.88 89 ASP A N 1
ATOM 681 C CA . ASP A 1 89 ? -7.284 1.558 10.394 1.00 95.88 89 ASP A CA 1
ATOM 682 C C . ASP A 1 89 ? -6.790 0.182 9.923 1.00 95.88 89 ASP A C 1
ATOM 684 O O . ASP A 1 89 ? -7.570 -0.747 9.708 1.00 95.88 89 ASP A O 1
ATOM 688 N N . PHE A 1 90 ? -5.487 0.053 9.701 1.00 96.69 90 PHE A N 1
ATOM 689 C CA . PHE A 1 90 ? -4.860 -1.197 9.287 1.00 96.69 90 PHE A CA 1
ATOM 690 C C . PHE A 1 90 ? -3.560 -1.386 10.053 1.00 96.69 90 PHE A C 1
ATOM 692 O O . PHE A 1 90 ? -2.782 -0.448 10.218 1.00 96.69 90 PHE A O 1
ATOM 699 N N . VAL A 1 91 ? -3.282 -2.624 10.450 1.00 97.69 91 VAL A N 1
ATOM 700 C CA . VAL A 1 91 ? -1.974 -3.028 10.971 1.00 97.69 91 VAL A CA 1
ATOM 701 C C . VAL A 1 91 ? -1.387 -4.002 9.968 1.00 97.69 91 VAL A C 1
ATOM 703 O O . VAL A 1 91 ? -1.884 -5.118 9.803 1.00 97.69 91 VAL A O 1
ATOM 706 N N . THR A 1 92 ? -0.384 -3.535 9.228 1.00 97.31 92 THR A N 1
ATOM 707 C CA . THR A 1 92 ? 0.118 -4.241 8.046 1.00 97.31 92 THR A CA 1
ATOM 708 C C . THR A 1 92 ? 1.621 -4.423 8.138 1.00 97.31 92 THR A C 1
ATOM 710 O O . THR A 1 92 ? 2.366 -3.452 8.260 1.00 97.31 92 THR A O 1
ATOM 713 N N . MET A 1 93 ? 2.063 -5.671 8.028 1.00 97.50 93 MET A N 1
ATOM 714 C CA . MET A 1 93 ? 3.457 -6.009 7.784 1.00 97.50 93 MET A CA 1
ATOM 715 C C . MET A 1 93 ? 3.749 -5.847 6.292 1.00 97.50 93 MET A C 1
ATOM 717 O O . MET A 1 93 ? 3.099 -6.478 5.457 1.00 97.50 93 MET A O 1
ATOM 721 N N . LEU A 1 94 ? 4.752 -5.039 5.972 1.00 97.25 94 LEU A N 1
ATOM 722 C CA . LEU A 1 94 ? 5.332 -4.866 4.652 1.00 97.25 94 LEU A CA 1
ATOM 723 C C . LEU A 1 94 ? 6.679 -5.580 4.598 1.00 97.25 94 LEU A C 1
ATOM 725 O O . LEU A 1 94 ? 7.588 -5.268 5.363 1.00 97.25 94 LEU A O 1
ATOM 729 N N . MET A 1 95 ? 6.829 -6.508 3.660 1.00 97.69 95 MET A N 1
ATOM 730 C CA . MET A 1 95 ? 8.115 -7.101 3.315 1.00 97.69 95 MET A CA 1
ATOM 731 C C . MET A 1 95 ? 8.554 -6.590 1.950 1.00 97.69 95 MET A C 1
ATOM 733 O O . MET A 1 95 ? 7.844 -6.773 0.963 1.00 97.69 95 MET A O 1
ATOM 737 N N . THR A 1 96 ? 9.725 -5.961 1.900 1.00 97.56 96 THR A N 1
ATOM 738 C CA . THR A 1 96 ? 10.312 -5.445 0.664 1.00 97.56 96 THR A CA 1
ATOM 739 C C . THR A 1 96 ? 11.554 -6.237 0.288 1.00 97.56 96 THR A C 1
ATOM 741 O O . THR A 1 96 ? 12.454 -6.437 1.108 1.00 97.56 96 THR A O 1
ATOM 744 N N . THR A 1 97 ? 11.601 -6.682 -0.963 1.00 96.75 97 THR A N 1
ATOM 745 C CA . THR A 1 97 ? 12.699 -7.481 -1.514 1.00 96.75 97 THR A CA 1
ATOM 746 C C . THR A 1 97 ? 13.125 -6.890 -2.847 1.00 96.75 97 THR A C 1
ATOM 748 O O . THR A 1 97 ? 12.291 -6.471 -3.653 1.00 96.75 97 THR A O 1
ATOM 751 N N . GLU A 1 98 ? 14.428 -6.882 -3.094 1.00 94.25 98 GLU A N 1
ATOM 752 C CA . GLU A 1 98 ? 15.018 -6.426 -4.343 1.00 94.25 98 GLU A CA 1
ATOM 753 C C . GLU A 1 98 ? 15.855 -7.539 -4.960 1.00 94.25 98 GLU A C 1
ATOM 755 O O . GLU A 1 98 ? 16.595 -8.222 -4.257 1.00 94.25 98 GLU A O 1
ATOM 760 N N . ARG A 1 99 ? 15.732 -7.693 -6.278 1.00 91.12 99 ARG A N 1
ATOM 761 C CA . ARG A 1 99 ? 16.641 -8.482 -7.101 1.00 91.12 99 ARG A CA 1
ATOM 762 C C . ARG A 1 99 ? 17.440 -7.526 -7.989 1.00 91.12 99 ARG A C 1
ATOM 764 O O . ARG A 1 99 ? 16.828 -6.869 -8.845 1.00 91.12 99 ARG A O 1
ATOM 771 N N . PRO A 1 100 ? 18.763 -7.447 -7.810 1.00 86.56 100 PRO A N 1
ATOM 772 C CA . PRO A 1 100 ? 19.620 -6.581 -8.601 1.00 86.56 100 PRO A CA 1
ATOM 773 C C . PRO A 1 100 ? 19.988 -7.259 -9.945 1.00 86.56 100 PRO A C 1
ATOM 775 O O . PRO A 1 100 ? 19.637 -8.417 -10.183 1.00 86.56 100 PRO A O 1
ATOM 778 N N . VAL A 1 101 ? 20.631 -6.534 -10.870 1.00 83.12 101 VAL A N 1
ATOM 779 C CA . VAL A 1 101 ? 20.931 -7.035 -12.239 1.00 83.12 101 VAL A CA 1
ATOM 780 C C . VAL A 1 101 ? 21.919 -8.203 -12.205 1.00 83.12 101 VAL A C 1
ATOM 782 O O . VAL A 1 101 ? 21.861 -9.119 -13.027 1.00 83.12 101 VAL A O 1
ATOM 785 N N . GLU A 1 102 ? 22.821 -8.160 -11.233 1.00 80.00 102 GLU A N 1
ATOM 786 C CA . GLU A 1 102 ? 23.944 -9.061 -11.003 1.00 80.00 102 GLU A CA 1
ATOM 787 C C . GLU A 1 102 ? 23.492 -10.510 -10.769 1.00 80.00 102 GLU A C 1
ATOM 789 O O . GLU A 1 102 ? 24.247 -11.441 -11.034 1.00 80.00 102 GLU A O 1
ATOM 794 N N . GLU A 1 103 ? 22.241 -10.716 -10.348 1.00 78.12 103 GLU A N 1
ATOM 795 C CA . GLU A 1 103 ? 21.632 -12.038 -10.157 1.00 78.12 103 GLU A CA 1
ATOM 796 C C . GLU A 1 103 ? 21.090 -12.666 -11.457 1.00 78.12 103 GLU A C 1
ATOM 798 O O . GLU A 1 103 ? 20.437 -13.709 -11.418 1.00 78.12 103 GLU A O 1
ATOM 803 N N . GLY A 1 104 ? 21.353 -12.057 -12.618 1.00 76.94 104 GLY A N 1
ATOM 804 C CA . GLY A 1 104 ? 20.971 -12.598 -13.921 1.00 76.94 104 GLY A CA 1
ATOM 805 C C . GLY A 1 104 ? 19.504 -12.332 -14.258 1.00 76.94 104 GLY A C 1
ATOM 806 O O . GLY A 1 104 ? 18.651 -13.215 -14.189 1.00 76.94 104 GLY A O 1
ATOM 807 N N . GLY A 1 105 ? 19.198 -11.101 -14.667 1.00 84.81 105 GLY A N 1
ATOM 808 C CA . GLY A 1 105 ? 17.869 -10.720 -15.145 1.00 84.81 105 GLY A CA 1
ATOM 809 C C . GLY A 1 105 ? 17.608 -9.215 -15.056 1.00 84.81 105 GLY A C 1
ATOM 810 O O . GLY A 1 105 ? 18.461 -8.464 -14.588 1.00 84.81 105 GLY A O 1
ATOM 811 N N . PRO A 1 106 ? 16.431 -8.743 -15.510 1.00 90.12 106 PRO A N 1
ATOM 812 C CA . PRO A 1 106 ? 16.020 -7.362 -15.276 1.00 90.12 106 PRO A CA 1
ATOM 813 C C . PRO A 1 106 ? 15.826 -7.116 -13.777 1.00 90.12 106 PRO A C 1
ATOM 815 O O . PRO A 1 106 ? 15.342 -8.012 -13.080 1.00 90.12 106 PRO A O 1
ATOM 818 N N . ARG A 1 107 ? 16.117 -5.898 -13.298 1.00 94.25 107 ARG A N 1
ATOM 819 C CA . ARG A 1 107 ? 15.885 -5.533 -11.891 1.00 94.25 107 ARG A CA 1
ATOM 820 C C . ARG A 1 107 ? 14.433 -5.733 -11.498 1.00 94.25 107 ARG A C 1
ATOM 822 O O . ARG A 1 107 ? 13.524 -5.484 -12.300 1.00 94.25 107 ARG A O 1
ATOM 829 N N . GLN A 1 108 ? 14.220 -6.155 -10.256 1.00 95.62 108 GLN A N 1
ATOM 830 C CA . GLN A 1 108 ? 12.890 -6.368 -9.690 1.00 95.62 108 GLN A CA 1
ATOM 831 C C . GLN A 1 108 ? 12.839 -5.834 -8.267 1.00 95.62 108 GLN A C 1
ATOM 833 O O . GLN A 1 108 ? 13.767 -6.027 -7.489 1.00 95.62 108 GLN A O 1
ATOM 838 N N . PHE A 1 109 ? 11.737 -5.185 -7.920 1.00 97.06 109 PHE A N 1
ATOM 839 C CA . PHE A 1 109 ? 11.455 -4.769 -6.555 1.00 97.06 109 PHE A CA 1
ATOM 840 C C . PHE A 1 109 ? 10.021 -5.150 -6.220 1.00 97.06 109 PHE A C 1
ATOM 842 O O . PHE A 1 109 ? 9.096 -4.838 -6.975 1.00 97.06 109 PHE A O 1
ATOM 849 N N . MET A 1 110 ? 9.862 -5.867 -5.113 1.00 97.19 110 MET A N 1
ATOM 850 C CA . MET A 1 110 ? 8.598 -6.440 -4.681 1.00 97.19 110 MET A CA 1
ATOM 851 C C . MET A 1 110 ? 8.258 -5.965 -3.275 1.00 97.19 110 MET A C 1
ATOM 853 O O . MET A 1 110 ? 9.119 -5.954 -2.397 1.00 97.19 110 MET A O 1
ATOM 857 N N . ILE A 1 111 ? 6.989 -5.632 -3.066 1.00 97.81 111 ILE A N 1
ATOM 858 C CA . ILE A 1 111 ? 6.392 -5.368 -1.761 1.00 97.81 111 ILE A CA 1
ATOM 859 C C . ILE A 1 111 ? 5.297 -6.403 -1.538 1.00 97.81 111 ILE A C 1
ATOM 861 O O . ILE A 1 111 ? 4.398 -6.546 -2.367 1.00 97.81 111 ILE A O 1
ATOM 865 N N . VAL A 1 112 ? 5.365 -7.117 -0.420 1.00 97.44 112 VAL A N 1
ATOM 866 C CA . VAL A 1 112 ? 4.296 -7.998 0.053 1.00 97.44 112 VAL A CA 1
ATOM 867 C C . VAL A 1 112 ? 3.717 -7.401 1.324 1.00 97.44 112 VAL A C 1
ATOM 869 O O . VAL A 1 112 ? 4.434 -7.248 2.311 1.00 97.44 112 VAL A O 1
ATOM 872 N N . SER A 1 113 ? 2.420 -7.114 1.305 1.00 96.81 113 SER A N 1
ATOM 873 C CA . SER A 1 113 ? 1.683 -6.578 2.446 1.00 96.81 113 SER A CA 1
ATOM 874 C C . SER A 1 113 ? 0.744 -7.638 3.001 1.00 96.81 113 SER A C 1
ATOM 876 O O . SER A 1 113 ? -0.066 -8.210 2.263 1.00 96.81 113 SER A O 1
ATOM 878 N N . LYS A 1 114 ? 0.834 -7.901 4.306 1.00 96.44 114 LYS A N 1
ATOM 879 C CA . LYS A 1 114 ? -0.066 -8.816 5.015 1.00 96.44 114 LYS A CA 1
ATOM 880 C C . LYS A 1 114 ? -0.579 -8.196 6.315 1.00 96.44 114 LYS A C 1
ATOM 882 O O . LYS A 1 114 ? 0.216 -7.586 7.030 1.00 96.44 114 LYS A O 1
ATOM 887 N N . PRO A 1 115 ? -1.862 -8.393 6.666 1.00 96.56 115 PRO A N 1
ATOM 888 C CA . PRO A 1 115 ? -2.370 -8.014 7.975 1.00 96.56 115 PRO A CA 1
ATOM 889 C C . PRO A 1 115 ? -1.621 -8.778 9.064 1.00 96.56 115 PRO A C 1
ATOM 891 O O . PRO A 1 115 ? -1.344 -9.971 8.914 1.00 96.56 115 PRO A O 1
ATOM 894 N N . CYS A 1 116 ? -1.323 -8.105 10.167 1.00 96.06 116 CYS A N 1
ATOM 895 C CA . CYS A 1 116 ? -0.749 -8.730 11.350 1.00 96.06 116 CYS A CA 1
ATOM 896 C C . CYS A 1 116 ? -1.332 -8.111 12.621 1.00 96.06 116 CYS A C 1
ATOM 898 O O . CYS A 1 116 ? -1.912 -7.028 12.599 1.00 96.06 116 CYS A O 1
ATOM 900 N N . ILE A 1 117 ? -1.164 -8.803 13.743 1.00 95.88 117 ILE A N 1
ATOM 901 C CA . ILE A 1 117 ? -1.510 -8.286 15.066 1.00 95.88 117 ILE A CA 1
ATOM 902 C C . ILE A 1 117 ? -0.213 -7.806 15.707 1.00 95.88 117 ILE A C 1
ATOM 904 O O . ILE A 1 117 ? 0.758 -8.559 15.750 1.00 95.88 117 ILE A O 1
ATOM 908 N N . HIS A 1 118 ? -0.195 -6.568 16.197 1.00 96.50 118 HIS A N 1
ATOM 909 C CA . HIS A 1 118 ? 0.971 -5.999 16.863 1.00 96.50 118 HIS A CA 1
ATOM 910 C C . HIS A 1 118 ? 0.560 -5.354 18.202 1.00 96.50 118 HIS A C 1
ATOM 912 O O . HIS A 1 118 ? -0.378 -4.553 18.216 1.00 96.50 118 HIS A O 1
ATOM 918 N N . PRO A 1 119 ? 1.235 -5.663 19.331 1.00 96.12 119 PRO A N 1
ATOM 919 C CA . PRO A 1 119 ? 0.821 -5.201 20.664 1.00 96.12 119 PRO A CA 1
ATOM 920 C C . PRO A 1 119 ? 0.743 -3.676 20.828 1.00 96.12 119 PRO A C 1
ATOM 922 O O . PRO A 1 119 ? -0.050 -3.180 21.618 1.00 96.12 119 PRO A O 1
ATOM 925 N N . GLN A 1 120 ? 1.543 -2.918 20.071 1.00 95.94 120 GLN A N 1
ATOM 926 C CA . GLN A 1 120 ? 1.575 -1.446 20.137 1.00 95.94 120 GLN A CA 1
ATOM 927 C C . GLN A 1 120 ? 0.472 -0.754 19.308 1.00 95.94 120 GLN A C 1
ATOM 929 O O . GLN A 1 120 ? 0.411 0.481 19.235 1.00 95.94 120 GLN A O 1
ATOM 934 N N . THR A 1 121 ? -0.371 -1.537 18.635 1.00 95.75 121 THR A N 1
ATOM 935 C CA . THR A 1 121 ? -1.458 -1.060 17.768 1.00 95.75 121 THR A CA 1
ATOM 936 C C . THR A 1 121 ? -2.741 -1.860 18.031 1.00 95.75 121 THR A C 1
ATOM 938 O O . THR A 1 121 ? -3.231 -2.557 17.128 1.00 95.75 121 THR A O 1
ATOM 941 N N . PRO A 1 122 ? -3.281 -1.816 19.267 1.00 95.06 122 PRO A N 1
ATOM 942 C CA . PRO A 1 122 ? -4.580 -2.413 19.558 1.00 95.06 122 PRO A CA 1
ATOM 943 C C . PRO A 1 122 ? -5.679 -1.740 18.726 1.00 95.06 122 PRO A C 1
ATOM 945 O O . PRO A 1 122 ? -5.466 -0.693 18.112 1.00 95.06 122 PRO A O 1
ATOM 948 N N . GLU A 1 123 ? -6.848 -2.367 18.664 1.00 95.00 123 GLU A N 1
ATOM 949 C CA . GLU A 1 123 ? -8.029 -1.730 18.078 1.00 95.00 123 GLU A CA 1
ATOM 950 C C . GLU A 1 123 ? -8.411 -0.488 18.890 1.00 95.00 123 GLU A C 1
ATOM 952 O O . GLU A 1 123 ? -8.216 -0.439 20.107 1.00 95.00 123 GLU A O 1
ATOM 957 N N . ARG A 1 124 ? -8.918 0.535 18.202 1.00 93.19 124 ARG A N 1
ATOM 958 C CA . ARG A 1 124 ? -9.266 1.828 18.795 1.00 93.19 124 ARG A CA 1
ATOM 959 C C . ARG A 1 124 ? -10.665 2.255 18.375 1.00 93.19 124 ARG A C 1
ATOM 961 O O . ARG A 1 124 ? -11.133 1.903 17.295 1.00 93.19 124 ARG A O 1
ATOM 968 N N . GLU A 1 125 ? -11.309 3.040 19.227 1.00 94.38 125 GLU A N 1
ATOM 969 C CA . GLU A 1 125 ? -12.639 3.584 18.966 1.00 94.38 125 GLU A CA 1
ATOM 970 C C . GLU A 1 125 ? -12.637 4.543 17.760 1.00 94.38 125 GLU A C 1
ATOM 972 O O . GLU A 1 125 ? -11.631 5.185 17.453 1.00 94.38 125 GLU A O 1
ATOM 977 N N . GLY A 1 126 ? -13.766 4.619 17.048 1.00 92.38 126 GLY A N 1
ATOM 978 C CA . GLY A 1 126 ? -13.937 5.491 15.879 1.00 92.38 126 GLY A CA 1
ATOM 979 C C . GLY A 1 126 ? -13.365 4.942 14.567 1.00 92.38 126 GLY A C 1
ATOM 980 O O . GLY A 1 126 ? -13.538 5.574 13.526 1.00 92.38 126 GLY A O 1
ATOM 981 N N . PHE A 1 127 ? -12.738 3.760 14.587 1.00 94.81 127 PHE A N 1
ATOM 982 C CA . PHE A 1 127 ? -12.208 3.084 13.402 1.00 94.81 127 PHE A CA 1
ATOM 983 C C . PHE A 1 127 ? -12.731 1.655 13.281 1.00 94.81 127 PHE A C 1
ATOM 985 O O . PHE A 1 127 ? -13.003 0.982 14.272 1.00 94.81 127 PHE A O 1
ATOM 992 N N . ILE A 1 128 ? -12.829 1.176 12.042 1.00 95.56 128 ILE A N 1
ATOM 993 C CA . ILE A 1 128 ? -13.026 -0.246 11.743 1.00 95.56 128 ILE A CA 1
ATOM 994 C C . ILE A 1 128 ? -11.688 -0.837 11.295 1.00 95.56 128 ILE A C 1
ATOM 996 O O . ILE A 1 128 ? -11.120 -0.367 10.306 1.00 95.56 128 ILE A O 1
ATOM 1000 N N . ARG A 1 129 ? -11.228 -1.904 11.963 1.00 96.31 129 ARG A N 1
ATOM 1001 C CA . ARG A 1 129 ? -9.994 -2.612 11.598 1.00 96.31 129 ARG A CA 1
ATOM 1002 C C . ARG A 1 129 ? -10.132 -3.295 10.246 1.00 96.31 129 ARG A C 1
ATOM 1004 O O . ARG A 1 129 ? -10.762 -4.341 10.103 1.00 96.31 129 ARG A O 1
ATOM 1011 N N . GLY A 1 130 ? -9.523 -2.690 9.237 1.00 93.75 130 GLY A N 1
ATOM 1012 C CA . GLY A 1 130 ? -9.448 -3.233 7.897 1.00 93.75 130 GLY A CA 1
ATOM 1013 C C . GLY A 1 130 ? -8.376 -4.313 7.782 1.00 93.75 130 GLY A C 1
ATOM 1014 O O . GLY A 1 130 ? -7.335 -4.281 8.441 1.00 93.75 130 GLY A O 1
ATOM 1015 N N . GLN A 1 131 ? -8.618 -5.268 6.887 1.00 92.75 131 GLN A N 1
ATOM 1016 C CA . GLN A 1 131 ? -7.654 -6.295 6.512 1.00 92.75 131 GLN A CA 1
ATOM 1017 C C . GLN A 1 131 ? -7.579 -6.357 4.990 1.00 92.75 131 GLN A C 1
ATOM 1019 O O . GLN A 1 131 ? -8.593 -6.523 4.317 1.00 92.75 131 GLN A O 1
ATOM 1024 N N . TYR A 1 132 ? -6.376 -6.226 4.440 1.00 91.00 132 TYR A N 1
ATOM 1025 C CA . TYR A 1 132 ? -6.120 -6.464 3.025 1.00 91.00 132 TYR A CA 1
ATOM 1026 C C . TYR A 1 132 ? -4.757 -7.120 2.853 1.00 91.00 132 TYR A C 1
ATOM 1028 O O . TYR A 1 132 ? -3.853 -6.937 3.665 1.00 91.00 132 TYR A O 1
ATOM 1036 N N . GLN A 1 133 ? -4.617 -7.884 1.778 1.00 93.81 133 GLN A N 1
ATOM 1037 C CA . GLN A 1 133 ? -3.342 -8.442 1.351 1.00 93.81 133 GLN A CA 1
ATOM 1038 C C . GLN A 1 133 ? -3.015 -7.873 -0.022 1.00 93.81 133 GLN A C 1
ATOM 1040 O O . GLN A 1 133 ? -3.903 -7.743 -0.868 1.00 93.81 133 GLN A O 1
ATOM 1045 N N . SER A 1 134 ? -1.753 -7.528 -0.253 1.00 95.06 134 SER A N 1
ATOM 1046 C CA . SER A 1 134 ? -1.308 -7.066 -1.565 1.00 95.06 134 SER A CA 1
ATOM 1047 C C . SER A 1 134 ? 0.087 -7.572 -1.901 1.00 95.06 134 SER A C 1
ATOM 1049 O O . SER A 1 134 ? 0.905 -7.869 -1.029 1.00 95.06 134 SER A O 1
ATOM 1051 N N . VAL A 1 135 ? 0.335 -7.684 -3.204 1.00 96.69 135 VAL A N 1
ATOM 1052 C CA . VAL A 1 135 ? 1.661 -7.890 -3.776 1.00 96.69 135 VAL A CA 1
ATOM 1053 C C . VAL A 1 135 ? 1.838 -6.841 -4.862 1.00 96.69 135 VAL A C 1
ATOM 1055 O O . VAL A 1 135 ? 1.066 -6.797 -5.820 1.00 96.69 135 VAL A O 1
ATOM 1058 N N . GLU A 1 136 ? 2.842 -5.989 -4.708 1.00 96.56 136 GLU A N 1
ATOM 1059 C CA . GLU A 1 136 ? 3.218 -4.983 -5.697 1.00 96.56 136 GLU A CA 1
ATOM 1060 C C . GLU A 1 136 ? 4.600 -5.328 -6.248 1.00 96.56 136 GLU A C 1
ATOM 1062 O O . GLU A 1 136 ? 5.538 -5.551 -5.489 1.00 96.56 136 GLU A O 1
ATOM 1067 N N . LEU A 1 137 ? 4.726 -5.396 -7.574 1.00 96.12 137 LEU A N 1
ATOM 1068 C CA . LEU A 1 137 ? 5.973 -5.726 -8.258 1.00 96.12 137 LEU A CA 1
ATOM 1069 C C . LEU A 1 137 ? 6.243 -4.685 -9.335 1.00 96.12 137 LEU A C 1
ATOM 1071 O O . LEU A 1 137 ? 5.436 -4.501 -10.248 1.00 96.12 137 LEU A O 1
ATOM 1075 N N . ILE A 1 138 ? 7.422 -4.079 -9.274 1.00 96.25 138 ILE A N 1
ATOM 1076 C CA . ILE A 1 138 ? 7.995 -3.354 -10.403 1.00 96.25 138 ILE A CA 1
ATOM 1077 C C . ILE A 1 138 ? 9.175 -4.147 -10.944 1.00 96.25 138 ILE A C 1
ATOM 1079 O O . ILE A 1 138 ? 9.947 -4.751 -10.198 1.00 96.25 138 ILE A O 1
ATOM 1083 N N . ARG A 1 139 ? 9.310 -4.156 -12.265 1.00 95.19 139 ARG A N 1
ATOM 1084 C CA . ARG A 1 139 ? 10.451 -4.758 -12.940 1.00 95.19 139 ARG A CA 1
ATOM 1085 C C . ARG A 1 139 ? 10.812 -3.963 -14.172 1.00 95.19 139 ARG A C 1
ATOM 1087 O O . ARG A 1 139 ? 9.936 -3.372 -14.808 1.00 95.19 139 ARG A O 1
ATOM 1094 N N . GLU A 1 140 ? 12.078 -4.007 -14.542 1.00 93.19 140 GLU A N 1
ATOM 1095 C CA . GLU A 1 140 ? 12.484 -3.514 -15.850 1.00 93.19 140 GLU A CA 1
ATOM 1096 C C . GLU A 1 140 ? 11.933 -4.413 -16.958 1.00 93.19 140 GLU A C 1
ATOM 1098 O O . GLU A 1 140 ? 11.834 -5.637 -16.824 1.00 93.19 140 GLU A O 1
ATOM 1103 N N . VAL A 1 141 ? 11.550 -3.785 -18.066 1.00 90.38 141 VAL A N 1
ATOM 1104 C CA . VAL A 1 141 ? 11.127 -4.475 -19.280 1.00 90.38 141 VAL A CA 1
ATOM 1105 C C . VAL A 1 141 ? 12.197 -4.205 -20.332 1.00 90.38 141 VAL A C 1
ATOM 1107 O O . VAL A 1 141 ? 12.336 -3.053 -20.748 1.00 90.38 141 VAL A O 1
ATOM 1110 N N . PRO A 1 142 ? 12.970 -5.224 -20.751 1.00 83.06 142 PRO A N 1
ATOM 1111 C CA . PRO A 1 142 ? 13.959 -5.055 -21.803 1.00 83.06 142 PRO A CA 1
ATOM 1112 C C . PRO A 1 142 ? 13.288 -4.566 -23.083 1.00 83.06 142 PRO A C 1
ATOM 1114 O O . PRO A 1 142 ? 12.381 -5.214 -23.608 1.00 83.06 142 PRO A O 1
ATOM 1117 N N . VAL A 1 143 ? 13.745 -3.428 -23.597 1.00 79.50 143 VAL A N 1
ATOM 1118 C CA . VAL A 1 143 ? 13.402 -2.991 -24.947 1.00 79.50 143 VAL A CA 1
ATOM 1119 C C . VAL A 1 143 ? 14.432 -3.633 -25.858 1.00 79.50 143 VAL A C 1
ATOM 1121 O O . VAL A 1 143 ? 15.565 -3.166 -25.952 1.00 79.50 143 VAL A O 1
ATOM 1124 N N . LEU A 1 144 ? 14.068 -4.753 -26.481 1.00 74.50 144 LEU A N 1
ATOM 1125 C CA . LEU A 1 144 ? 1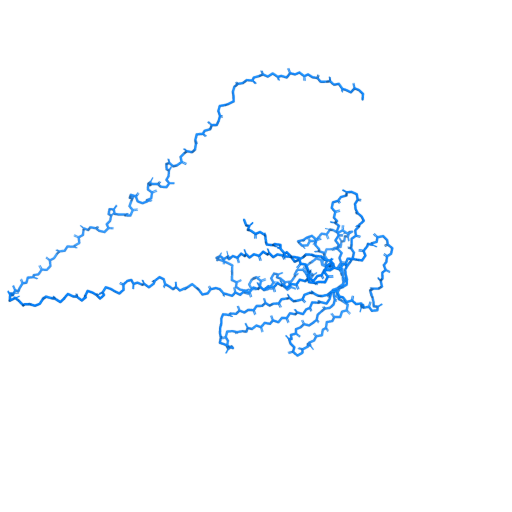4.890 -5.305 -27.551 1.00 74.50 144 LEU A CA 1
ATOM 1126 C C . LEU A 1 144 ? 14.992 -4.225 -28.630 1.00 74.50 144 LEU A C 1
ATOM 1128 O O . LEU A 1 144 ? 13.963 -3.724 -29.093 1.00 74.50 144 LEU A O 1
ATOM 1132 N N . SER A 1 145 ? 16.214 -3.836 -29.005 1.00 63.28 145 SER A N 1
ATOM 1133 C CA . SER A 1 145 ? 16.382 -2.950 -30.152 1.00 63.28 145 SER A CA 1
ATOM 1134 C C . SER A 1 145 ? 15.714 -3.626 -31.344 1.00 63.28 145 SER A C 1
ATOM 1136 O O . SER A 1 145 ? 15.850 -4.839 -31.541 1.00 63.28 145 SER A O 1
ATOM 1138 N N . SER A 1 146 ? 14.923 -2.870 -32.109 1.00 56.31 146 SER A N 1
ATOM 1139 C CA . SER A 1 146 ? 14.371 -3.384 -33.356 1.00 56.31 146 SER A CA 1
ATOM 1140 C C . SER A 1 146 ? 15.554 -3.897 -34.158 1.00 56.31 146 SER A C 1
ATOM 1142 O O . SER A 1 146 ? 16.413 -3.099 -34.534 1.00 56.31 146 SER A O 1
ATOM 1144 N N . ARG A 1 147 ? 15.640 -5.216 -34.345 1.00 54.88 147 ARG A N 1
ATOM 1145 C CA . ARG A 1 147 ? 16.668 -5.850 -35.163 1.00 54.88 147 ARG A CA 1
ATOM 1146 C C . ARG A 1 147 ? 16.687 -5.079 -36.473 1.00 54.88 147 ARG A C 1
ATOM 1148 O O . ARG A 1 147 ? 15.735 -5.186 -37.248 1.00 54.88 147 ARG A O 1
ATOM 1155 N N . THR A 1 148 ? 17.719 -4.260 -36.690 1.00 52.31 148 THR A N 1
ATOM 1156 C CA . THR A 1 148 ? 17.998 -3.688 -38.003 1.00 52.31 148 THR A CA 1
ATOM 1157 C C . THR A 1 148 ? 17.938 -4.885 -38.924 1.00 52.31 148 THR A C 1
ATOM 1159 O O . THR A 1 148 ? 18.656 -5.858 -38.679 1.00 52.31 148 THR A O 1
ATOM 1162 N N . LYS A 1 149 ? 16.977 -4.901 -39.855 1.00 50.72 149 LYS A N 1
ATOM 1163 C CA . LYS A 1 149 ? 16.812 -6.006 -40.796 1.00 50.72 149 LYS A CA 1
ATOM 1164 C C . LYS A 1 149 ? 18.189 -6.233 -41.408 1.00 50.72 149 LYS A C 1
ATOM 1166 O O . LYS A 1 149 ? 18.643 -5.418 -42.203 1.00 50.72 149 LYS A O 1
ATOM 1171 N N . SER A 1 150 ? 18.888 -7.275 -40.963 1.00 47.97 150 SER A N 1
ATOM 1172 C CA . SER A 1 150 ? 20.095 -7.719 -41.631 1.00 47.97 150 SER A CA 1
ATOM 1173 C C . SER A 1 150 ? 19.591 -8.165 -42.990 1.00 47.97 150 SER A C 1
ATOM 1175 O O . SER A 1 150 ? 18.827 -9.126 -43.089 1.00 47.97 150 SER A O 1
ATOM 1177 N N . ALA A 1 151 ? 19.880 -7.359 -44.004 1.00 54.28 151 ALA A N 1
ATOM 1178 C CA . ALA A 1 151 ? 19.639 -7.707 -45.383 1.00 54.28 151 ALA A CA 1
ATOM 1179 C C . ALA A 1 151 ? 20.639 -8.808 -45.744 1.00 54.28 151 ALA A C 1
ATOM 1181 O O . ALA A 1 151 ? 21.662 -8.549 -46.364 1.00 54.28 151 ALA A O 1
ATOM 1182 N N . SER A 1 152 ? 20.371 -10.042 -45.323 1.00 48.94 152 SER A N 1
ATOM 1183 C CA . SER A 1 152 ? 20.939 -11.202 -45.994 1.00 48.94 152 SER A CA 1
ATOM 1184 C C . SER A 1 152 ? 20.036 -11.493 -47.189 1.00 48.94 152 SER A C 1
ATOM 1186 O O . SER A 1 152 ? 19.099 -12.287 -47.102 1.00 48.94 152 SER A O 1
ATOM 1188 N N . MET A 1 153 ? 20.270 -10.782 -48.293 1.00 45.06 153 MET A N 1
ATOM 1189 C CA . MET A 1 153 ? 19.898 -11.295 -49.607 1.00 45.06 153 MET A CA 1
ATOM 1190 C C . MET A 1 153 ? 20.721 -12.566 -49.824 1.00 45.06 153 MET A C 1
ATOM 1192 O O . MET A 1 153 ? 21.915 -12.491 -50.095 1.00 45.06 153 MET A O 1
ATOM 1196 N N . ASN A 1 154 ? 20.098 -13.734 -49.683 1.00 44.12 154 ASN A N 1
ATOM 1197 C CA . ASN A 1 154 ? 20.572 -14.905 -50.407 1.00 44.12 154 ASN A CA 1
ATOM 1198 C C . ASN A 1 154 ? 20.106 -14.727 -51.851 1.00 44.12 154 ASN A C 1
ATOM 1200 O O . ASN A 1 154 ? 19.019 -15.176 -52.207 1.00 44.12 154 ASN A O 1
ATOM 1204 N N . ASP A 1 155 ? 20.900 -14.021 -52.653 1.00 46.25 155 ASP A N 1
ATOM 1205 C CA . ASP A 1 155 ? 20.716 -14.018 -54.099 1.00 46.25 155 ASP A CA 1
ATOM 1206 C C . ASP A 1 155 ? 21.435 -15.251 -54.662 1.00 46.25 155 ASP A C 1
ATOM 1208 O O . ASP A 1 155 ? 22.639 -15.257 -54.920 1.00 46.25 155 ASP A O 1
ATOM 1212 N N . LEU A 1 156 ? 20.699 -16.361 -54.730 1.00 45.84 156 LEU A N 1
ATOM 1213 C CA . LEU A 1 156 ? 21.118 -17.587 -55.403 1.00 45.84 156 LEU A CA 1
ATOM 1214 C C . LEU A 1 156 ? 20.753 -17.467 -56.887 1.00 45.84 156 LEU A C 1
ATOM 1216 O O . LEU A 1 156 ? 19.800 -18.074 -57.365 1.00 45.84 156 LEU A O 1
ATOM 1220 N N . ALA A 1 157 ? 21.540 -16.678 -57.612 1.00 37.97 157 ALA A N 1
ATOM 1221 C CA . ALA A 1 157 ? 21.613 -16.729 -59.064 1.00 37.97 157 ALA A CA 1
ATOM 1222 C C . ALA A 1 157 ? 23.026 -16.331 -59.516 1.00 37.97 157 ALA A C 1
ATOM 1224 O O . ALA A 1 157 ? 23.390 -15.161 -59.571 1.00 37.97 157 ALA A O 1
ATOM 1225 N N . ALA A 1 158 ? 23.841 -17.327 -59.846 1.00 35.53 158 ALA A N 1
ATOM 1226 C CA . ALA A 1 158 ? 24.992 -17.153 -60.731 1.00 35.53 158 ALA A CA 1
ATOM 1227 C C . ALA A 1 158 ? 24.622 -17.735 -62.113 1.00 35.53 158 ALA A C 1
ATOM 1229 O O . ALA A 1 158 ? 23.696 -18.548 -62.161 1.00 35.53 158 ALA A O 1
ATOM 1230 N N . PRO A 1 159 ? 25.346 -17.453 -63.219 1.00 43.03 159 PRO A N 1
ATOM 1231 C CA . PRO A 1 159 ? 26.503 -16.565 -63.389 1.00 43.03 159 PRO A CA 1
ATOM 1232 C C . PRO A 1 159 ? 26.374 -15.605 -64.602 1.00 43.03 159 PRO A C 1
ATOM 1234 O O . PRO A 1 159 ? 25.648 -15.866 -65.557 1.00 43.03 159 PRO A O 1
ATOM 1237 N N . GLY A 1 160 ? 27.153 -14.520 -64.634 1.00 34.62 160 GLY A N 1
ATOM 1238 C CA . GLY A 1 160 ? 27.268 -13.694 -65.842 1.00 34.62 160 GLY A CA 1
ATOM 1239 C C . GLY A 1 160 ? 28.250 -12.536 -65.700 1.00 34.62 160 GLY A C 1
ATOM 1240 O O . GLY A 1 160 ? 28.070 -11.651 -64.875 1.00 34.62 160 GLY A O 1
ATOM 1241 N N . GLN A 1 161 ? 29.312 -12.562 -66.502 1.00 38.22 161 GLN A N 1
ATOM 1242 C CA . GLN A 1 161 ? 30.342 -11.527 -66.624 1.00 38.22 161 GLN A CA 1
ATOM 1243 C C . GLN A 1 161 ? 29.749 -10.135 -66.921 1.00 38.22 161 GLN A C 1
ATOM 1245 O O . GLN A 1 161 ? 28.870 -10.035 -67.765 1.00 38.22 161 GLN A O 1
ATOM 1250 N N . HIS A 1 162 ? 30.300 -9.057 -66.341 1.00 35.78 162 HIS A N 1
ATOM 1251 C CA . HIS A 1 162 ? 30.926 -7.942 -67.082 1.00 35.78 162 HIS A CA 1
ATOM 1252 C C . HIS A 1 162 ? 31.427 -6.804 -66.163 1.00 35.78 162 HIS A C 1
ATOM 1254 O O . HIS A 1 162 ? 30.981 -6.599 -65.041 1.00 35.78 162 HIS A O 1
ATOM 1260 N N . LYS A 1 163 ? 32.440 -6.098 -66.678 1.00 34.12 163 LYS A N 1
ATOM 1261 C CA . LYS A 1 163 ? 33.299 -5.076 -66.056 1.00 34.12 163 LYS A CA 1
ATOM 1262 C C . LYS A 1 163 ? 32.641 -3.686 -65.890 1.00 34.12 163 LYS A C 1
ATOM 1264 O O . LYS A 1 163 ? 31.841 -3.297 -66.727 1.00 34.12 163 LYS A O 1
ATOM 1269 N N . LYS A 1 164 ? 33.246 -2.888 -64.984 1.00 31.05 164 LYS A N 1
ATOM 1270 C CA . LYS A 1 164 ? 33.380 -1.401 -64.939 1.00 31.05 164 LYS A CA 1
ATOM 1271 C C . LYS A 1 164 ? 32.139 -0.544 -64.613 1.00 31.05 164 LYS A C 1
ATOM 1273 O O . LYS A 1 164 ? 31.144 -0.594 -65.314 1.00 31.05 164 LYS A O 1
ATOM 1278 N N . GLY A 1 165 ? 32.315 0.436 -63.711 1.00 30.00 165 GLY A N 1
ATOM 1279 C CA . GLY A 1 165 ? 31.555 1.700 -63.764 1.00 30.00 165 GLY A 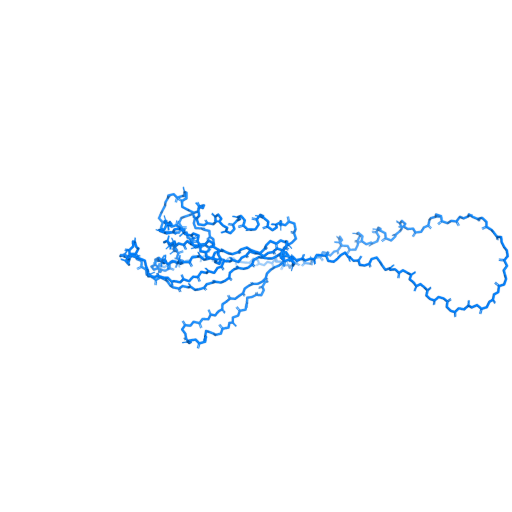CA 1
ATOM 1280 C C . GLY A 1 165 ? 31.425 2.468 -62.444 1.00 30.00 165 GLY A C 1
ATOM 1281 O O . GLY A 1 165 ? 31.075 1.898 -61.427 1.00 30.00 165 GLY A O 1
ATOM 1282 N N . ARG A 1 166 ? 31.715 3.774 -62.467 1.00 33.69 166 ARG A N 1
ATOM 1283 C CA . ARG A 1 166 ? 31.716 4.740 -61.346 1.00 33.69 166 ARG A CA 1
ATOM 1284 C C . ARG A 1 166 ? 30.310 5.255 -60.977 1.00 33.69 166 ARG A C 1
ATOM 1286 O O . ARG A 1 166 ? 29.485 5.430 -61.856 1.00 33.69 166 ARG A O 1
ATOM 1293 N N . LYS A 1 167 ? 30.176 5.662 -59.702 1.00 38.19 167 LYS A N 1
ATOM 1294 C CA . LYS A 1 167 ? 29.450 6.830 -59.131 1.00 38.19 167 LYS A CA 1
ATOM 1295 C C . LYS A 1 167 ? 28.112 7.280 -59.765 1.00 38.19 167 LYS A C 1
ATOM 1297 O O . LYS A 1 167 ? 28.142 7.917 -60.810 1.00 38.19 167 LYS A O 1
ATOM 1302 N N . ARG A 1 168 ? 27.023 7.194 -58.982 1.00 36.41 168 ARG A N 1
ATOM 1303 C CA . ARG A 1 168 ? 26.053 8.266 -58.600 1.00 36.41 168 ARG A CA 1
ATOM 1304 C C . ARG A 1 168 ? 24.689 7.644 -58.278 1.00 36.41 168 ARG A C 1
ATOM 1306 O O . ARG A 1 168 ? 24.127 7.003 -59.151 1.00 36.41 168 ARG A O 1
ATOM 1313 N N . ALA A 1 169 ? 24.157 7.914 -57.084 1.00 36.69 169 ALA A N 1
ATOM 1314 C CA . ALA A 1 169 ? 22.720 8.086 -56.825 1.00 36.69 169 ALA A CA 1
ATOM 1315 C C . ALA A 1 169 ? 22.500 8.528 -55.363 1.00 36.69 169 ALA A C 1
ATOM 1317 O O . ALA A 1 169 ? 21.980 7.791 -54.532 1.00 36.69 169 ALA A O 1
ATOM 1318 N N . GLU A 1 170 ? 22.923 9.753 -55.040 1.00 42.78 170 GLU A N 1
ATOM 1319 C CA . GLU A 1 170 ? 22.143 10.571 -54.106 1.00 42.78 170 GLU A CA 1
ATOM 1320 C C . GLU A 1 170 ? 20.813 10.921 -54.788 1.00 42.78 170 GLU A C 1
ATOM 1322 O O . GLU A 1 170 ? 20.799 11.120 -56.003 1.00 42.78 170 GLU A O 1
ATOM 1327 N N . SER A 1 171 ? 19.751 11.058 -53.986 1.00 48.97 171 SER A N 1
ATOM 1328 C CA . SER A 1 171 ? 18.387 11.526 -54.314 1.00 48.97 171 SER A CA 1
ATOM 1329 C C . SER A 1 171 ? 17.286 10.461 -54.421 1.00 48.97 171 SER A C 1
ATOM 1331 O O . SER A 1 171 ? 16.709 10.247 -55.476 1.00 48.97 171 SER A O 1
ATOM 1333 N N . GLN A 1 172 ? 16.912 9.843 -53.290 1.00 42.94 172 GLN A N 1
ATOM 1334 C CA . GLN A 1 172 ? 15.538 9.319 -53.123 1.00 42.94 172 GLN A CA 1
ATOM 1335 C C . GLN A 1 172 ? 15.086 9.073 -51.667 1.00 42.94 172 GLN A C 1
ATOM 1337 O O . GLN A 1 172 ? 14.036 8.485 -51.439 1.00 42.94 172 GLN A O 1
ATOM 1342 N N . ALA A 1 173 ? 15.831 9.548 -50.659 1.00 43.00 173 ALA A N 1
ATOM 1343 C CA . ALA A 1 173 ? 15.485 9.339 -49.244 1.00 43.00 173 ALA A CA 1
ATOM 1344 C C . ALA A 1 173 ? 14.686 10.495 -48.602 1.00 43.00 173 ALA A C 1
ATOM 1346 O O . ALA A 1 173 ? 14.230 10.366 -47.470 1.00 43.00 173 ALA A O 1
ATOM 1347 N N . SER A 1 174 ? 14.504 11.629 -49.290 1.00 47.44 174 SER A N 1
ATOM 1348 C CA . SER A 1 174 ? 13.927 12.846 -48.691 1.00 47.44 174 SER A CA 1
ATOM 1349 C C . SER A 1 174 ? 12.430 13.066 -48.947 1.00 47.44 174 SER A C 1
ATOM 1351 O O . SER A 1 174 ? 11.860 13.976 -48.345 1.00 47.44 174 SER A O 1
ATOM 1353 N N . SER A 1 175 ? 11.764 12.255 -49.782 1.00 46.75 175 SER A N 1
ATOM 1354 C CA . SER A 1 175 ? 10.318 12.402 -50.038 1.00 46.75 175 SER A CA 1
ATOM 1355 C C . SER A 1 175 ? 9.437 11.583 -49.087 1.00 46.75 175 SER A C 1
ATOM 1357 O O . SER A 1 175 ? 8.345 12.022 -48.746 1.00 46.75 175 SER A O 1
ATOM 1359 N N . LEU A 1 176 ? 9.926 10.455 -48.557 1.00 47.88 176 LEU A N 1
ATOM 1360 C CA . LEU A 1 176 ? 9.121 9.564 -47.705 1.00 47.88 176 LEU A CA 1
ATOM 1361 C C . LEU A 1 176 ? 8.887 10.101 -46.280 1.00 47.88 176 LEU A C 1
ATOM 1363 O O . LEU A 1 176 ? 7.975 9.649 -45.592 1.00 47.88 176 LEU A O 1
ATOM 1367 N N . GLY A 1 177 ? 9.683 11.080 -45.835 1.00 48.91 177 GLY A N 1
ATOM 1368 C CA . GLY A 1 177 ? 9.558 11.674 -44.499 1.00 48.91 177 GLY A CA 1
ATOM 1369 C C . GLY A 1 177 ? 8.467 12.744 -44.374 1.00 48.91 177 GLY A C 1
ATOM 1370 O O . GLY A 1 177 ? 7.961 12.962 -43.277 1.00 48.91 177 GLY A O 1
ATOM 1371 N N . ARG A 1 178 ? 8.079 13.410 -45.474 1.00 47.06 178 ARG A N 1
ATOM 1372 C CA . ARG A 1 178 ? 7.080 14.497 -45.433 1.00 47.06 178 ARG A CA 1
ATOM 1373 C C . ARG A 1 178 ? 5.639 13.989 -45.508 1.00 47.06 178 ARG A C 1
ATOM 1375 O O . ARG A 1 178 ? 4.795 14.492 -44.770 1.00 47.06 178 ARG A O 1
ATOM 1382 N N . ASP A 1 179 ? 5.375 12.943 -46.290 1.00 45.53 179 ASP A N 1
ATOM 1383 C CA . ASP A 1 179 ? 4.022 12.374 -46.413 1.00 45.53 179 ASP A CA 1
ATOM 1384 C C . ASP A 1 179 ? 3.534 11.676 -45.133 1.00 45.53 179 ASP A C 1
ATOM 1386 O O . ASP A 1 179 ? 2.333 11.619 -44.868 1.00 45.53 179 ASP A O 1
ATOM 1390 N N . ALA A 1 180 ? 4.452 11.186 -44.293 1.00 47.62 180 ALA A N 1
ATOM 1391 C CA . ALA A 1 180 ? 4.107 10.566 -43.013 1.00 47.62 180 ALA A CA 1
ATOM 1392 C C . ALA A 1 180 ? 3.719 11.591 -41.928 1.00 47.62 180 ALA A C 1
ATOM 1394 O O . ALA A 1 180 ? 2.941 11.265 -41.034 1.00 47.62 180 ALA A O 1
ATOM 1395 N N . ILE A 1 181 ? 4.218 12.830 -42.018 1.00 50.94 181 ILE A N 1
ATOM 1396 C CA . ILE A 1 181 ? 3.934 13.897 -41.043 1.00 50.94 181 ILE A CA 1
ATOM 1397 C C . ILE A 1 181 ? 2.602 14.596 -41.361 1.00 50.94 181 ILE A C 1
ATOM 1399 O O . ILE A 1 181 ? 1.870 14.962 -40.445 1.00 50.94 181 ILE A O 1
ATOM 1403 N N . LEU A 1 182 ? 2.226 14.709 -42.640 1.00 47.69 182 LEU A N 1
ATOM 1404 C CA . LEU A 1 182 ? 0.970 15.355 -43.051 1.00 47.69 182 LEU A CA 1
ATOM 1405 C C . LEU A 1 182 ? -0.278 14.484 -42.824 1.00 47.69 182 LEU A C 1
ATOM 1407 O O . LEU A 1 182 ? -1.370 15.014 -42.637 1.00 47.69 182 LEU A O 1
ATOM 1411 N N . ARG A 1 183 ? -0.135 13.153 -42.769 1.00 47.34 183 ARG A N 1
ATOM 1412 C CA . ARG A 1 183 ? -1.269 12.233 -42.543 1.00 47.34 183 ARG A CA 1
ATOM 1413 C C . ARG A 1 183 ? -1.808 12.233 -41.112 1.00 47.34 183 ARG A C 1
ATOM 1415 O O . ARG A 1 183 ? -2.928 11.781 -40.910 1.00 47.34 183 ARG A O 1
ATOM 1422 N N . ASN A 1 184 ? -1.054 12.748 -40.140 1.00 44.00 184 ASN A N 1
ATOM 1423 C CA . ASN A 1 184 ? -1.477 12.773 -38.736 1.00 44.00 184 ASN A CA 1
ATOM 1424 C C . ASN A 1 184 ? -2.077 14.122 -38.294 1.00 44.00 184 ASN A C 1
ATOM 1426 O O . ASN A 1 184 ? -2.505 14.249 -37.152 1.00 44.00 184 ASN A O 1
ATOM 1430 N N . ALA A 1 185 ? -2.104 15.126 -39.180 1.00 45.47 185 ALA A N 1
ATOM 1431 C CA . ALA A 1 185 ? -2.595 16.472 -38.874 1.00 45.47 185 ALA A CA 1
ATOM 1432 C C . ALA A 1 185 ? -4.040 16.746 -39.349 1.00 45.47 185 ALA A C 1
ATOM 1434 O O . ALA A 1 185 ? -4.590 17.782 -38.999 1.00 45.47 185 ALA A O 1
ATOM 1435 N N . ASN A 1 186 ? -4.666 15.828 -40.103 1.00 46.06 186 ASN A N 1
ATOM 1436 C CA . ASN A 1 186 ? -5.992 16.034 -40.717 1.00 46.06 186 ASN A CA 1
ATOM 1437 C C . ASN A 1 186 ? -7.112 15.115 -40.195 1.00 46.06 186 ASN A C 1
ATOM 1439 O O . ASN A 1 186 ? -8.154 14.982 -40.833 1.00 46.06 186 ASN A O 1
ATOM 1443 N N . SER A 1 187 ? -6.943 14.506 -39.022 1.00 44.38 187 SER A N 1
ATOM 1444 C CA . SER A 1 187 ? -8.026 13.763 -38.367 1.00 44.38 187 SER A CA 1
ATOM 1445 C C . SER A 1 187 ? -8.867 14.702 -37.499 1.00 44.38 187 SER A C 1
ATOM 1447 O O . SER A 1 187 ? -8.796 14.670 -36.272 1.00 44.38 187 SER A O 1
ATOM 1449 N N . THR A 1 188 ? -9.642 15.572 -38.141 1.00 41.38 188 THR A N 1
ATOM 1450 C CA . THR A 1 188 ? -10.679 16.380 -37.492 1.00 41.38 188 THR A CA 1
ATOM 1451 C C . THR A 1 188 ? -11.904 15.494 -37.257 1.00 41.38 188 THR A C 1
ATOM 1453 O O . THR A 1 188 ? -12.514 15.011 -38.209 1.00 41.38 188 THR A O 1
ATOM 1456 N N . HIS A 1 189 ? -12.266 15.251 -35.996 1.00 42.16 189 HIS A N 1
ATOM 1457 C CA . HIS A 1 189 ? -13.583 14.704 -35.659 1.00 42.16 189 HIS A CA 1
ATOM 1458 C C . HIS A 1 189 ? -14.656 15.787 -35.883 1.00 42.16 189 HIS A C 1
ATOM 1460 O O . HIS A 1 189 ? -14.415 16.939 -35.513 1.00 42.16 189 HIS A O 1
ATOM 1466 N N . PRO A 1 190 ? -15.826 15.458 -36.463 1.00 36.69 190 PRO A N 1
ATOM 1467 C CA . PRO A 1 190 ? -16.934 16.400 -36.564 1.00 36.69 190 PRO A CA 1
ATOM 1468 C C . PRO A 1 190 ? -17.545 16.648 -35.175 1.00 36.69 190 PRO A C 1
ATOM 1470 O O . PRO A 1 190 ? -17.708 15.715 -34.386 1.00 36.69 190 PRO A O 1
ATOM 1473 N N . ALA A 1 191 ? -17.853 17.911 -34.879 1.00 42.53 191 ALA A N 1
ATOM 1474 C CA . ALA A 1 191 ? -18.606 18.317 -33.695 1.00 42.53 191 ALA A CA 1
ATOM 1475 C C . ALA A 1 191 ? -20.081 17.884 -33.820 1.00 42.53 191 ALA A C 1
ATOM 1477 O O . ALA A 1 191 ? -20.595 17.854 -34.940 1.00 42.53 191 ALA A O 1
ATOM 1478 N N . PRO A 1 192 ? -20.777 17.564 -32.716 1.00 38.69 192 PRO A N 1
ATOM 1479 C CA . PRO A 1 192 ? -22.228 17.460 -32.733 1.00 38.69 192 PRO A CA 1
ATOM 1480 C C . PRO A 1 192 ? -22.858 18.863 -32.719 1.00 38.69 192 PRO A C 1
ATOM 1482 O O . PRO A 1 192 ? -22.433 19.737 -31.964 1.00 38.69 192 PRO A O 1
ATOM 1485 N N . ASP A 1 193 ? -23.863 19.053 -33.573 1.00 37.16 193 ASP A N 1
ATOM 1486 C CA . ASP A 1 193 ? -24.740 20.223 -33.602 1.00 37.16 193 ASP A CA 1
ATOM 1487 C C . ASP A 1 193 ? -25.562 20.315 -32.306 1.00 37.16 193 ASP A C 1
ATOM 1489 O O . ASP A 1 193 ? -26.307 19.392 -31.980 1.00 37.16 193 ASP A O 1
ATOM 1493 N N . GLU A 1 194 ? -25.499 21.452 -31.610 1.00 35.06 194 GLU A N 1
ATOM 1494 C CA . GLU A 1 194 ? -26.502 21.841 -30.613 1.00 35.06 194 GLU A CA 1
ATOM 1495 C C . GLU A 1 194 ? -27.003 23.259 -30.911 1.00 35.06 194 GLU A C 1
ATOM 1497 O O . GLU A 1 194 ? -26.378 24.262 -30.576 1.00 35.06 194 GLU A O 1
ATOM 1502 N N . ASN A 1 195 ? -28.169 23.322 -31.554 1.00 36.66 195 ASN A N 1
ATOM 1503 C CA . ASN A 1 195 ? -29.061 24.475 -31.562 1.00 36.66 195 ASN A CA 1
ATOM 1504 C C . ASN A 1 195 ? -30.433 23.964 -31.110 1.00 36.66 195 ASN A C 1
ATOM 1506 O O . ASN A 1 195 ? -31.037 23.146 -31.803 1.00 36.66 195 ASN A O 1
ATOM 1510 N N . GLY A 1 196 ? -30.926 24.430 -29.959 1.00 31.22 196 GLY A N 1
ATOM 1511 C CA . GLY A 1 196 ? -32.245 24.027 -29.463 1.00 31.22 196 GLY A CA 1
ATOM 1512 C C . GLY A 1 196 ? -32.527 24.413 -28.014 1.00 31.22 196 GLY A C 1
ATOM 1513 O O . GLY A 1 196 ? -32.486 23.576 -27.126 1.00 31.22 196 GLY A O 1
ATOM 1514 N N . ILE A 1 197 ? -32.802 25.697 -27.818 1.00 39.19 197 ILE A N 1
ATOM 1515 C CA . ILE A 1 197 ? -33.364 26.368 -26.637 1.00 39.19 197 ILE A CA 1
ATOM 1516 C C . ILE A 1 197 ? -34.565 25.598 -26.039 1.00 39.19 197 ILE A C 1
ATOM 1518 O O . ILE A 1 197 ? -35.477 25.272 -26.790 1.00 39.19 197 ILE A O 1
ATOM 1522 N N . ASP A 1 198 ? -34.597 25.359 -24.717 1.00 32.38 198 ASP A N 1
ATOM 1523 C CA . ASP A 1 198 ? -35.580 25.990 -23.807 1.00 32.38 198 ASP A CA 1
ATOM 1524 C C . ASP A 1 198 ? -35.383 25.614 -22.323 1.00 32.38 198 ASP A C 1
ATOM 1526 O O . ASP A 1 198 ? -35.189 24.455 -21.956 1.00 32.38 198 ASP A O 1
ATOM 1530 N N . ALA A 1 199 ? -35.472 26.629 -21.460 1.00 40.06 199 ALA A N 1
ATOM 1531 C CA . ALA A 1 199 ? -35.687 26.491 -20.019 1.00 40.06 199 ALA A CA 1
ATOM 1532 C C . ALA A 1 199 ? -37.198 26.322 -19.741 1.00 40.06 199 ALA A C 1
ATOM 1534 O O . ALA A 1 199 ? -38.016 26.727 -20.566 1.00 40.06 199 ALA A O 1
ATOM 1535 N N . PRO A 1 200 ? -37.610 25.817 -18.563 1.00 40.41 200 PRO A N 1
ATOM 1536 C CA . PRO A 1 200 ? -38.075 26.785 -17.569 1.00 40.41 200 PRO A CA 1
ATOM 1537 C C . PRO A 1 200 ? -37.791 26.396 -16.105 1.00 40.41 200 PRO A C 1
ATOM 1539 O O . PRO A 1 200 ? -37.193 25.376 -15.776 1.00 40.41 200 PRO A O 1
ATOM 1542 N N . ALA A 1 201 ? -38.187 27.326 -15.242 1.00 36.84 201 ALA A N 1
ATOM 1543 C CA . ALA A 1 201 ? -37.776 27.549 -13.870 1.00 36.84 201 ALA A CA 1
ATOM 1544 C C . ALA A 1 201 ? -38.467 26.690 -12.788 1.00 36.84 201 ALA A C 1
ATOM 1546 O O . ALA A 1 201 ? -39.562 26.179 -12.984 1.00 36.84 201 ALA A O 1
ATOM 1547 N N . ALA A 1 202 ? -37.819 26.713 -11.613 1.00 40.88 202 ALA A N 1
ATOM 1548 C CA . ALA A 1 202 ? -38.353 26.798 -10.244 1.00 40.88 202 ALA A CA 1
ATOM 1549 C C . ALA A 1 202 ? -39.359 25.753 -9.711 1.00 40.88 202 ALA A C 1
ATOM 1551 O O . ALA A 1 202 ? -40.443 25.553 -10.244 1.00 40.88 202 ALA A O 1
ATOM 1552 N N . GLY A 1 203 ? -39.053 25.240 -8.510 1.00 32.09 203 GLY A N 1
ATOM 1553 C CA . GLY A 1 203 ? -40.044 24.640 -7.613 1.00 32.09 203 GLY A CA 1
ATOM 1554 C C . GLY A 1 203 ? -39.447 23.914 -6.403 1.00 32.09 203 GLY A C 1
ATOM 1555 O O . GLY A 1 203 ? -39.280 22.703 -6.447 1.00 32.09 203 GLY A O 1
ATOM 1556 N N . HIS A 1 204 ? -39.157 24.655 -5.328 1.00 42.03 204 HIS A N 1
ATOM 1557 C CA . HIS A 1 204 ? -39.270 24.162 -3.939 1.00 42.03 204 HIS A CA 1
ATOM 1558 C C . HIS A 1 204 ? -40.766 23.925 -3.622 1.00 42.03 204 HIS A C 1
ATOM 1560 O O . HIS A 1 204 ? -41.595 24.569 -4.277 1.00 42.03 204 HIS A O 1
ATOM 1566 N N . PRO A 1 205 ? -41.162 23.051 -2.674 1.00 46.09 205 PRO A N 1
ATOM 1567 C CA . PRO A 1 205 ? -40.656 22.936 -1.296 1.00 46.09 205 PRO A CA 1
ATOM 1568 C C . PRO A 1 205 ? -39.806 21.695 -1.030 1.00 46.09 205 PRO A C 1
ATOM 1570 O O . PRO A 1 205 ? -40.264 20.575 -1.344 1.00 46.09 205 PRO A O 1
#

pLDDT: mean 77.39, std 23.43, range [30.0, 98.0]

Sequence (205 aa):
MSVYKLAGTDGKGAWFARRSVHCGLGFERWKRALQQEFPETMKIDGGPGVGNIRGIGGERCVECRQARAGKMEVYHLSAQFPGPTTPRDFVTMLMTTERPVEEGGPRQFMIVSKPCIHPQTPEREGFIRGQYQSVELIREVPVLSSRTKSASMNDLAAPGQHKKGRKRAESQASSLGRDAILRNANSTHPAPDENGIDAPAAGHP

Secondary structure (DSSP, 8-state):
-PEEEEE-TTSS-EEEEE----SS--HHHHHHHHHHHHHHHTTS--STTTT-BTTBEEEEEEEEEEETTEEEEEEEEEEPPSSS---EEEEEEEEEEEE-GGGTSS-EEEEEEEE---TTS---TT-EE----EEEEEE--------------------------------SSSSHHHHHHHTTS---PPPPP------------